Protein AF-A0A947RPA8-F1 (afdb_monomer_lite)

Structure (mmCIF, N/CA/C/O backbone):
data_AF-A0A947RPA8-F1
#
_entry.id   AF-A0A947RPA8-F1
#
loop_
_atom_site.group_PDB
_atom_site.id
_atom_site.type_symbol
_atom_site.label_atom_id
_atom_site.label_alt_id
_atom_site.label_comp_id
_atom_site.label_asym_id
_atom_site.label_entity_id
_atom_site.label_seq_id
_atom_site.pdbx_PDB_ins_code
_atom_site.Cartn_x
_atom_site.Cartn_y
_atom_site.Cartn_z
_atom_site.occupancy
_atom_site.B_iso_or_equiv
_atom_site.auth_seq_id
_atom_site.auth_comp_id
_atom_site.auth_asym_id
_atom_site.auth_atom_id
_atom_site.pdbx_PDB_model_num
ATOM 1 N N . ASP A 1 1 ? 10.797 -27.373 -23.914 1.00 79.81 1 ASP A N 1
ATOM 2 C CA . ASP A 1 1 ? 10.285 -26.509 -22.830 1.00 79.81 1 ASP A CA 1
ATOM 3 C C . ASP A 1 1 ? 11.408 -25.709 -22.176 1.00 79.81 1 ASP A C 1
ATOM 5 O O . ASP A 1 1 ? 12.577 -25.960 -22.460 1.00 79.81 1 ASP A O 1
ATOM 9 N N . VAL A 1 2 ? 11.075 -24.688 -21.376 1.00 89.38 2 VAL A N 1
ATOM 10 C CA . VAL A 1 2 ? 12.056 -23.853 -20.655 1.00 89.38 2 VAL A CA 1
ATOM 11 C C . VAL A 1 2 ? 11.809 -23.977 -19.156 1.00 89.38 2 VAL A C 1
ATOM 13 O O . VAL A 1 2 ? 10.713 -23.693 -18.676 1.00 89.38 2 VAL A O 1
ATOM 16 N N . LEU A 1 3 ? 12.827 -24.407 -18.414 1.00 90.19 3 LEU A N 1
ATOM 17 C CA . LEU A 1 3 ? 12.772 -24.556 -16.961 1.00 90.19 3 LEU A CA 1
ATOM 18 C C . LEU A 1 3 ? 12.714 -23.184 -16.260 1.00 90.19 3 LEU A C 1
ATOM 20 O O . LEU A 1 3 ? 13.135 -22.180 -16.836 1.00 90.19 3 LEU A O 1
ATOM 24 N N . PRO A 1 4 ? 12.290 -23.107 -14.981 1.00 89.50 4 PRO A N 1
ATOM 25 C CA . PRO A 1 4 ? 12.318 -21.856 -14.208 1.00 89.50 4 PRO A CA 1
ATOM 26 C C . PRO A 1 4 ? 13.701 -21.179 -14.133 1.00 89.50 4 PRO A C 1
ATOM 28 O O . PRO A 1 4 ? 13.792 -19.955 -13.989 1.00 89.50 4 PRO A O 1
ATOM 31 N N . THR A 1 5 ? 14.767 -21.974 -14.275 1.00 90.88 5 THR A N 1
ATOM 32 C CA . THR A 1 5 ? 16.174 -21.549 -14.374 1.00 90.88 5 THR A CA 1
ATOM 33 C C . THR A 1 5 ? 16.523 -20.873 -15.707 1.00 90.88 5 THR A C 1
ATOM 35 O O . THR A 1 5 ? 17.626 -20.368 -15.880 1.00 90.88 5 THR A O 1
ATOM 38 N N . GLY A 1 6 ? 15.604 -20.868 -16.676 1.00 93.06 6 GLY A N 1
ATOM 39 C CA . GLY A 1 6 ? 15.832 -20.412 -18.047 1.00 93.06 6 GLY A CA 1
ATOM 40 C C . GLY A 1 6 ? 16.487 -21.462 -18.945 1.00 93.06 6 GLY A C 1
ATOM 41 O O . GLY A 1 6 ? 16.657 -21.211 -20.134 1.00 93.06 6 GLY A O 1
ATOM 42 N N . GLN A 1 7 ? 16.861 -22.630 -18.416 1.00 94.94 7 GLN A N 1
ATOM 43 C CA . GLN A 1 7 ? 17.488 -23.693 -19.200 1.00 94.94 7 GLN A CA 1
ATOM 44 C C . GLN A 1 7 ? 16.470 -24.368 -20.130 1.00 94.94 7 GLN A C 1
ATOM 46 O O . GLN A 1 7 ? 15.350 -24.673 -19.722 1.00 94.94 7 GLN A O 1
ATOM 51 N N . THR A 1 8 ? 16.878 -24.612 -21.373 1.00 94.56 8 THR A N 1
ATOM 52 C CA . THR A 1 8 ? 16.093 -25.363 -22.365 1.00 94.56 8 THR A CA 1
ATOM 53 C C . THR A 1 8 ? 16.445 -26.854 -22.348 1.00 94.56 8 THR A C 1
ATOM 55 O O . THR A 1 8 ? 17.396 -27.273 -21.686 1.00 94.56 8 THR A O 1
ATOM 58 N N . ASP A 1 9 ? 15.741 -27.653 -23.148 1.00 93.69 9 ASP A N 1
ATOM 59 C CA . ASP A 1 9 ? 16.055 -29.077 -23.347 1.00 93.69 9 ASP A CA 1
ATOM 60 C C . ASP A 1 9 ? 17.423 -29.306 -24.028 1.00 93.69 9 ASP A C 1
ATOM 62 O O . ASP A 1 9 ? 17.958 -30.416 -24.017 1.00 93.69 9 ASP A O 1
ATOM 66 N N . LEU A 1 10 ? 18.016 -28.259 -24.614 1.00 93.56 10 LEU A N 1
ATOM 67 C CA . LEU A 1 10 ? 19.359 -28.293 -25.181 1.00 93.56 10 LEU A CA 1
ATOM 68 C C . LEU A 1 10 ? 20.399 -27.907 -24.123 1.00 93.56 10 LEU A C 1
ATOM 70 O O . LEU A 1 10 ? 20.321 -26.862 -23.471 1.00 93.56 10 LEU A O 1
ATOM 74 N N . ALA A 1 11 ? 21.424 -28.748 -23.981 1.00 91.19 11 ALA A N 1
ATOM 75 C CA . ALA A 1 11 ? 22.503 -28.526 -23.028 1.00 91.19 11 ALA A CA 1
ATOM 76 C C . ALA A 1 11 ? 23.198 -27.176 -23.270 1.00 91.19 11 ALA A C 1
ATOM 78 O O . ALA A 1 11 ? 23.600 -26.868 -24.391 1.00 91.19 11 ALA A O 1
ATOM 79 N N . ARG A 1 12 ? 23.386 -26.400 -22.191 1.00 90.56 12 ARG A N 1
ATOM 80 C CA . ARG A 1 12 ? 24.026 -25.068 -22.198 1.00 90.56 12 ARG A CA 1
ATOM 81 C C . ARG A 1 12 ? 23.299 -24.013 -23.045 1.00 90.56 12 ARG A C 1
ATOM 83 O O . ARG A 1 12 ? 23.887 -22.981 -23.357 1.00 90.56 12 ARG A O 1
ATOM 90 N N . VAL A 1 13 ? 22.031 -24.243 -23.382 1.00 94.56 13 VAL A N 1
ATOM 91 C CA . VAL A 1 13 ? 21.180 -23.273 -24.077 1.00 94.56 13 VAL A CA 1
ATOM 92 C C . VAL A 1 13 ? 20.104 -22.775 -23.122 1.00 94.56 13 VAL A C 1
ATOM 94 O O . VAL A 1 13 ? 19.414 -23.566 -22.471 1.00 94.56 13 VAL A O 1
ATOM 97 N N . TYR A 1 14 ? 19.962 -21.453 -23.065 1.00 95.56 14 TYR A N 1
ATOM 98 C CA . TYR A 1 14 ? 19.063 -20.746 -22.162 1.00 95.56 14 TYR A CA 1
ATOM 99 C C . TYR A 1 14 ? 18.163 -19.793 -22.940 1.00 95.56 14 TYR A C 1
ATOM 101 O O . TYR A 1 14 ? 18.582 -19.225 -23.948 1.00 95.56 14 TYR A O 1
ATOM 109 N N . ALA A 1 15 ? 16.941 -19.599 -22.456 1.00 94.56 15 ALA A N 1
ATOM 110 C CA . ALA A 1 15 ? 15.961 -18.706 -23.052 1.00 94.56 15 ALA A CA 1
ATOM 111 C C . ALA A 1 15 ? 15.215 -17.907 -21.973 1.00 94.56 15 ALA A C 1
ATOM 113 O O . ALA A 1 15 ? 15.006 -18.372 -20.852 1.00 94.56 15 ALA A O 1
ATOM 114 N N . GLY A 1 16 ? 14.789 -16.698 -22.328 1.00 93.69 16 GLY A N 1
ATOM 115 C CA . GLY A 1 16 ? 14.020 -15.795 -21.475 1.00 93.69 16 GLY A CA 1
ATOM 116 C C . GLY A 1 16 ? 13.271 -14.759 -22.310 1.00 93.69 16 GLY A C 1
ATOM 117 O O . GLY A 1 16 ? 13.523 -14.628 -23.508 1.00 93.69 16 GLY A O 1
ATOM 118 N N . GLY A 1 17 ? 12.355 -14.023 -21.685 1.00 91.94 17 GLY A N 1
ATOM 119 C CA . GLY A 1 17 ? 11.515 -13.041 -22.366 1.00 91.94 17 GLY A CA 1
ATOM 120 C C . GLY A 1 17 ? 10.355 -13.673 -23.133 1.00 91.94 17 GLY A C 1
ATOM 121 O O . GLY A 1 17 ? 9.916 -14.783 -22.835 1.00 91.94 17 GLY A O 1
ATOM 122 N N . ASP A 1 18 ? 9.847 -12.951 -24.127 1.00 93.00 18 ASP A N 1
ATOM 123 C CA . ASP A 1 18 ? 8.573 -13.277 -24.777 1.00 93.00 18 ASP A CA 1
ATOM 124 C C . ASP A 1 18 ? 8.556 -14.649 -25.464 1.00 93.00 18 ASP A C 1
ATOM 126 O O . ASP A 1 18 ? 7.508 -15.282 -25.575 1.00 93.00 18 ASP A O 1
ATOM 130 N N . ILE A 1 19 ? 9.722 -15.153 -25.876 1.00 89.62 19 ILE A N 1
ATOM 131 C CA . ILE A 1 19 ? 9.851 -16.460 -26.529 1.00 89.62 19 ILE A CA 1
ATOM 132 C C . ILE A 1 19 ? 9.530 -17.640 -25.599 1.00 89.62 19 ILE A C 1
ATOM 134 O O . ILE A 1 19 ? 9.246 -18.731 -26.084 1.00 89.62 19 ILE A O 1
ATOM 138 N N . THR A 1 20 ? 9.575 -17.452 -24.274 1.00 90.25 20 THR A N 1
ATOM 139 C CA . THR A 1 20 ? 9.378 -18.547 -23.307 1.00 90.25 20 THR A CA 1
ATOM 140 C C . THR A 1 20 ? 7.964 -18.612 -22.746 1.00 90.25 20 THR A C 1
ATOM 142 O O . THR A 1 20 ? 7.471 -19.700 -22.465 1.00 90.25 20 THR A O 1
ATOM 145 N N . ARG A 1 21 ? 7.305 -17.463 -22.573 1.00 85.94 21 ARG A N 1
ATOM 146 C CA . ARG A 1 21 ? 6.000 -17.357 -21.896 1.00 85.94 21 ARG A CA 1
ATOM 147 C C . ARG A 1 21 ? 5.009 -16.414 -22.582 1.00 85.94 21 ARG A C 1
ATOM 149 O O . ARG A 1 21 ? 3.960 -16.122 -22.016 1.00 85.94 21 ARG A O 1
ATOM 156 N N . GLY A 1 22 ? 5.335 -15.953 -23.788 1.00 88.88 22 GLY A N 1
ATOM 157 C CA . GLY A 1 22 ? 4.569 -14.946 -24.515 1.00 88.88 22 GLY A CA 1
ATOM 158 C C . GLY A 1 22 ? 4.862 -13.510 -24.058 1.00 88.88 22 GLY A C 1
ATOM 159 O O . GLY A 1 22 ? 5.647 -13.307 -23.128 1.00 88.88 22 GLY A O 1
ATOM 160 N N . PRO A 1 23 ? 4.234 -12.516 -24.714 1.00 88.69 23 PRO A N 1
ATOM 161 C CA . PRO A 1 23 ? 4.478 -11.095 -24.474 1.00 88.69 23 PRO A CA 1
ATOM 162 C C . PRO A 1 23 ? 4.343 -10.690 -23.003 1.00 88.69 23 PRO A C 1
ATOM 164 O O . PRO A 1 23 ? 3.309 -10.939 -22.377 1.00 88.69 23 PRO A O 1
ATOM 167 N N . ALA A 1 24 ? 5.365 -10.026 -22.461 1.00 86.31 24 ALA A N 1
ATOM 168 C CA . ALA A 1 24 ? 5.376 -9.529 -21.086 1.00 86.31 24 ALA A CA 1
ATOM 169 C C . ALA A 1 24 ? 6.023 -8.136 -20.965 1.00 86.31 24 ALA A C 1
ATOM 171 O O . ALA A 1 24 ? 6.499 -7.544 -21.931 1.00 86.31 24 ALA A O 1
ATOM 172 N N . ILE A 1 25 ? 6.044 -7.580 -19.747 1.00 82.00 25 ILE A N 1
ATOM 173 C CA . ILE A 1 25 ? 6.744 -6.315 -19.480 1.00 82.00 25 ILE A CA 1
ATOM 174 C C . ILE A 1 25 ? 8.266 -6.509 -19.519 1.00 82.00 25 ILE A C 1
ATOM 176 O O . ILE A 1 25 ? 8.782 -7.543 -19.089 1.00 82.00 25 ILE A O 1
ATOM 180 N N . ILE A 1 26 ? 9.003 -5.471 -19.927 1.00 85.00 26 ILE A N 1
ATOM 181 C CA . ILE A 1 26 ? 10.476 -5.492 -20.018 1.00 85.00 26 ILE A CA 1
ATOM 182 C C . ILE A 1 26 ? 11.158 -5.943 -18.715 1.00 85.00 26 ILE A C 1
ATOM 184 O O . ILE A 1 26 ? 12.142 -6.676 -18.739 1.00 85.00 26 ILE A O 1
ATOM 188 N N . ILE A 1 27 ? 10.588 -5.582 -17.560 1.00 84.00 27 ILE A N 1
ATOM 189 C CA . ILE A 1 27 ? 11.094 -5.962 -16.232 1.00 84.00 27 ILE A CA 1
ATOM 190 C C . ILE A 1 27 ? 11.090 -7.486 -16.058 1.00 84.00 27 ILE A C 1
ATOM 192 O O . ILE A 1 27 ? 12.017 -8.053 -15.475 1.00 84.00 27 ILE A O 1
ATOM 196 N N . ALA A 1 28 ? 10.069 -8.154 -16.592 1.00 87.31 28 ALA A N 1
ATOM 197 C CA . ALA A 1 28 ? 9.928 -9.595 -16.524 1.00 87.31 28 ALA A CA 1
ATOM 198 C C . ALA A 1 28 ? 10.996 -10.274 -17.401 1.00 87.31 28 ALA A C 1
ATOM 200 O O . ALA A 1 28 ? 11.666 -11.195 -16.934 1.00 87.31 28 ALA A O 1
ATOM 201 N N . ALA A 1 29 ? 11.238 -9.769 -18.615 1.00 90.44 29 ALA A N 1
ATOM 202 C CA . ALA A 1 29 ? 12.322 -10.247 -19.477 1.00 90.44 29 ALA A CA 1
ATOM 203 C C . ALA A 1 29 ? 13.710 -10.051 -18.828 1.00 90.44 29 ALA A C 1
ATOM 205 O O . ALA A 1 29 ? 14.518 -10.980 -18.796 1.00 90.44 29 ALA A O 1
ATOM 206 N N . CYS A 1 30 ? 13.964 -8.892 -18.205 1.00 89.69 30 CYS A N 1
ATOM 207 C CA . CYS A 1 30 ? 15.187 -8.646 -17.431 1.00 89.69 30 CYS A CA 1
ATOM 208 C C . CYS A 1 30 ? 15.341 -9.616 -16.246 1.00 89.69 30 CYS A C 1
ATOM 210 O O . CYS A 1 30 ? 16.454 -10.025 -15.906 1.00 89.69 30 CYS A O 1
ATOM 212 N N . ALA A 1 31 ? 14.240 -9.991 -15.587 1.00 89.69 31 ALA A N 1
ATOM 213 C CA . ALA A 1 31 ? 14.264 -10.998 -14.531 1.00 89.69 31 ALA A CA 1
ATOM 214 C C . ALA A 1 31 ? 14.650 -12.384 -15.073 1.00 89.69 31 ALA A C 1
ATOM 216 O O . ALA A 1 31 ? 15.407 -13.093 -14.413 1.00 89.69 31 ALA A O 1
ATOM 217 N N . ASP A 1 32 ? 14.178 -12.758 -16.264 1.00 93.31 32 ASP A N 1
ATOM 218 C CA . ASP A 1 32 ? 14.533 -14.029 -16.905 1.00 93.31 32 ASP A CA 1
ATOM 219 C C . ASP A 1 32 ? 16.025 -14.078 -17.249 1.00 93.31 32 ASP A C 1
ATOM 221 O O . ASP A 1 32 ? 16.699 -15.048 -16.908 1.00 93.31 32 ASP A O 1
ATOM 225 N N . GLY A 1 33 ? 16.562 -12.998 -17.830 1.00 91.69 33 GLY A N 1
ATOM 226 C CA . GLY A 1 33 ? 17.991 -12.881 -18.132 1.00 91.69 33 GLY A CA 1
ATOM 227 C C . GLY A 1 33 ? 18.872 -13.008 -16.886 1.00 91.69 33 GLY A C 1
ATOM 228 O O . GLY A 1 33 ? 19.874 -13.720 -16.909 1.00 91.69 33 GLY A O 1
ATOM 229 N N . ARG A 1 34 ? 18.467 -12.393 -15.764 1.00 91.62 34 ARG A N 1
ATOM 230 C CA . ARG A 1 34 ? 19.178 -12.530 -14.479 1.00 91.62 34 ARG A CA 1
ATOM 231 C C . ARG A 1 34 ? 19.165 -13.961 -13.945 1.00 91.62 34 ARG A C 1
ATOM 233 O O . ARG A 1 34 ? 20.198 -14.419 -13.469 1.00 91.62 34 ARG A O 1
ATOM 240 N N . ARG A 1 35 ? 18.032 -14.668 -14.034 1.00 92.31 35 ARG A N 1
ATOM 241 C CA . ARG A 1 35 ? 17.949 -16.077 -13.608 1.00 92.31 35 ARG A CA 1
ATOM 242 C C . ARG A 1 35 ? 18.825 -16.977 -14.474 1.00 92.31 35 ARG A C 1
ATOM 244 O O . ARG A 1 35 ? 19.611 -17.739 -13.925 1.00 92.31 35 ARG A O 1
ATOM 251 N N . ALA A 1 36 ? 18.759 -16.820 -15.797 1.00 93.62 36 ALA A N 1
ATOM 252 C CA . ALA A 1 36 ? 19.605 -17.572 -16.719 1.00 93.62 36 ALA A CA 1
ATOM 253 C C . ALA A 1 36 ? 21.099 -17.322 -16.455 1.00 93.62 36 ALA A C 1
ATOM 255 O O . ALA A 1 36 ? 21.873 -18.272 -16.370 1.00 93.62 36 ALA A O 1
ATOM 256 N N . ALA A 1 37 ? 21.505 -16.063 -16.251 1.00 93.19 37 ALA A N 1
ATOM 257 C CA . ALA A 1 37 ? 22.886 -15.714 -15.915 1.00 93.19 37 ALA A CA 1
ATOM 258 C C . ALA A 1 37 ? 23.346 -16.360 -14.599 1.00 93.19 37 ALA A C 1
ATOM 260 O O . ALA A 1 37 ? 24.428 -16.941 -14.556 1.00 93.19 37 ALA A O 1
ATOM 261 N N . ALA A 1 38 ? 22.513 -16.320 -13.554 1.00 93.12 38 ALA A N 1
ATOM 262 C CA . ALA A 1 3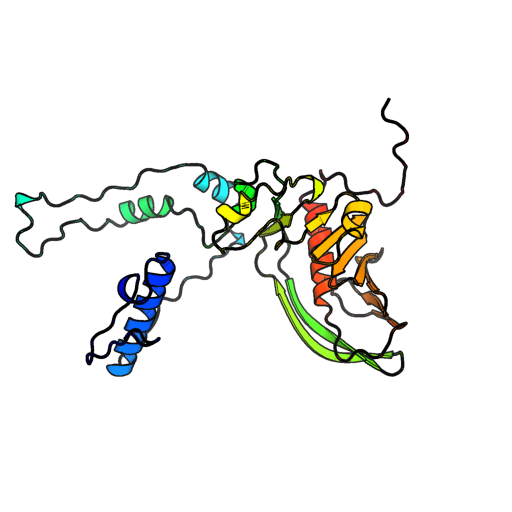8 ? 22.813 -16.961 -12.276 1.00 93.12 38 ALA A CA 1
ATOM 263 C C . ALA A 1 38 ? 23.019 -18.479 -12.432 1.00 93.12 38 ALA A C 1
ATOM 265 O O . ALA A 1 38 ? 24.006 -19.012 -11.930 1.00 93.12 38 ALA A O 1
ATOM 266 N N . THR A 1 39 ? 22.150 -19.161 -13.186 1.00 94.06 39 THR A N 1
ATOM 267 C CA . THR A 1 39 ? 22.281 -20.603 -13.455 1.00 94.06 39 THR A CA 1
ATOM 268 C C . THR A 1 39 ? 23.515 -20.933 -14.298 1.00 94.06 39 THR A C 1
ATOM 270 O O . THR A 1 39 ? 24.209 -21.905 -14.010 1.00 94.06 39 THR A O 1
ATOM 273 N N . ILE A 1 40 ? 23.838 -20.126 -15.314 1.00 94.81 40 ILE A N 1
ATOM 274 C CA . ILE A 1 40 ? 25.067 -20.298 -16.106 1.00 94.81 40 ILE A CA 1
ATOM 275 C C . ILE A 1 40 ? 26.295 -20.201 -15.198 1.00 94.81 40 ILE A C 1
ATOM 277 O O . ILE A 1 40 ? 27.180 -21.053 -15.262 1.00 94.81 40 ILE A O 1
ATOM 281 N N . CYS A 1 41 ? 26.344 -19.176 -14.348 1.00 94.88 41 CYS A N 1
ATOM 282 C CA . CYS A 1 41 ? 27.428 -18.973 -13.398 1.00 94.88 41 CYS A CA 1
ATOM 283 C C . CYS A 1 41 ? 27.576 -20.161 -12.439 1.00 94.88 41 CYS A C 1
ATOM 285 O O . CYS A 1 41 ? 28.682 -20.677 -12.295 1.00 94.88 41 CYS A O 1
ATOM 287 N N . GLU A 1 42 ? 26.475 -20.653 -11.868 1.00 93.62 42 GLU A N 1
ATOM 288 C CA . GLU A 1 42 ? 26.463 -21.846 -11.016 1.00 93.62 42 GLU A CA 1
ATOM 289 C C . GLU A 1 42 ? 27.039 -23.074 -11.741 1.00 93.62 42 GLU A C 1
ATOM 291 O O . GLU A 1 42 ? 27.966 -23.713 -11.245 1.00 93.62 42 GLU A O 1
ATOM 296 N N . GLN A 1 43 ? 26.570 -23.366 -12.959 1.00 93.19 43 GLN A N 1
ATOM 297 C CA . GLN A 1 43 ? 27.042 -24.516 -13.745 1.00 93.19 43 GLN A CA 1
ATOM 298 C C . GLN A 1 43 ? 28.511 -24.417 -14.165 1.00 93.19 43 GLN A C 1
ATOM 300 O O . GLN A 1 43 ? 29.166 -25.436 -14.390 1.00 93.19 43 GLN A O 1
ATOM 305 N N . LEU A 1 44 ? 29.022 -23.197 -14.324 1.00 95.00 44 LEU A N 1
ATOM 306 C CA . LEU A 1 44 ? 30.416 -22.933 -14.670 1.00 95.00 44 LEU A CA 1
ATOM 307 C C . LEU A 1 44 ? 31.307 -22.742 -13.439 1.00 95.00 44 LEU A C 1
ATOM 309 O O . LEU A 1 44 ? 32.503 -22.506 -13.603 1.00 95.00 44 LEU A O 1
ATOM 313 N N . ASN A 1 45 ? 30.750 -22.857 -12.230 1.00 95.12 45 ASN A N 1
ATOM 314 C CA . ASN A 1 45 ? 31.446 -22.591 -10.976 1.00 95.12 45 ASN A CA 1
ATOM 315 C C . ASN A 1 45 ? 32.086 -21.185 -10.944 1.00 95.12 45 ASN A C 1
ATOM 317 O O . ASN A 1 45 ? 33.220 -20.999 -10.499 1.00 95.12 45 ASN A O 1
ATOM 321 N N . VAL A 1 46 ? 31.355 -20.195 -11.463 1.00 96.25 46 VAL A N 1
ATOM 322 C CA . VAL A 1 46 ? 31.702 -18.771 -11.471 1.00 96.25 46 VAL A CA 1
ATOM 323 C C . VAL A 1 46 ? 30.813 -18.055 -10.460 1.00 96.25 46 VAL A C 1
ATOM 325 O O . VAL A 1 46 ? 29.597 -18.228 -10.464 1.00 96.25 46 VAL A O 1
ATOM 328 N N . THR A 1 47 ? 31.395 -17.211 -9.612 1.00 93.69 47 THR A N 1
ATOM 329 C CA . THR A 1 47 ? 30.619 -16.395 -8.671 1.00 93.69 47 THR A CA 1
ATOM 330 C C . THR A 1 47 ? 29.734 -15.405 -9.427 1.00 93.69 47 THR A C 1
ATOM 332 O O . THR A 1 47 ? 30.236 -14.520 -10.119 1.00 93.69 47 THR A O 1
ATOM 335 N N . PHE A 1 48 ? 28.415 -15.525 -9.268 1.00 90.06 48 PHE A N 1
ATOM 336 C CA . PHE A 1 48 ? 27.467 -14.523 -9.742 1.00 90.06 48 PHE A CA 1
ATOM 337 C C . PHE A 1 48 ? 27.239 -13.469 -8.659 1.00 90.06 48 PHE A C 1
ATOM 339 O O . PHE A 1 48 ? 26.618 -13.748 -7.634 1.00 90.06 48 PHE A O 1
ATOM 346 N N . SER A 1 49 ? 27.713 -12.252 -8.905 1.00 87.00 49 SER A N 1
ATOM 347 C CA . SER A 1 49 ? 27.473 -11.103 -8.030 1.00 87.00 49 SER A CA 1
ATOM 348 C C . SER A 1 49 ? 26.510 -10.145 -8.727 1.00 87.00 49 SER A C 1
ATOM 350 O O . SER A 1 49 ? 26.957 -9.345 -9.553 1.00 87.00 49 SER A O 1
ATOM 352 N N . PRO A 1 50 ? 25.193 -10.217 -8.457 1.00 78.12 50 PRO A N 1
ATOM 353 C CA . PRO A 1 50 ? 24.274 -9.231 -8.999 1.00 78.12 50 PRO A CA 1
ATOM 354 C C . PRO A 1 50 ? 24.663 -7.839 -8.478 1.00 78.12 50 PRO A C 1
ATOM 356 O O . PRO A 1 50 ? 25.097 -7.719 -7.328 1.00 78.12 50 PRO A O 1
ATOM 359 N N . PRO A 1 51 ? 24.519 -6.782 -9.296 1.00 73.06 51 PRO A N 1
ATOM 360 C CA . PRO A 1 51 ? 24.800 -5.432 -8.839 1.00 73.06 51 PRO A CA 1
ATOM 361 C C . PRO A 1 51 ? 23.921 -5.124 -7.626 1.00 73.06 51 PRO A C 1
ATOM 363 O O . PRO A 1 51 ? 22.698 -5.279 -7.682 1.00 73.06 51 PRO A O 1
ATOM 366 N N . GLN A 1 52 ? 24.546 -4.691 -6.531 1.00 74.38 52 GLN A N 1
ATOM 367 C CA . GLN A 1 52 ? 23.812 -4.096 -5.424 1.00 74.38 52 GLN A CA 1
ATOM 368 C C . GLN A 1 52 ? 23.245 -2.773 -5.925 1.00 74.38 52 GLN A C 1
ATOM 370 O O . GLN A 1 52 ? 23.986 -1.837 -6.224 1.00 74.38 52 GLN A O 1
ATOM 375 N N . LEU A 1 53 ? 21.925 -2.722 -6.076 1.00 67.44 53 LEU A N 1
ATOM 376 C CA . LEU A 1 53 ? 21.252 -1.462 -6.336 1.00 67.44 53 LEU A CA 1
ATOM 377 C C . LEU A 1 53 ? 21.350 -0.623 -5.058 1.00 67.44 53 LEU A C 1
ATOM 379 O O . LEU A 1 53 ? 21.081 -1.161 -3.981 1.00 67.44 53 LEU A O 1
ATOM 383 N N . PRO A 1 54 ? 21.749 0.657 -5.149 1.00 64.06 54 PRO A N 1
ATOM 384 C CA . PRO A 1 54 ? 21.730 1.527 -3.987 1.00 64.06 54 PRO A CA 1
ATOM 385 C C . PRO A 1 54 ? 20.303 1.592 -3.444 1.00 64.06 54 PRO A C 1
ATOM 387 O O . PRO A 1 54 ? 19.337 1.660 -4.211 1.00 64.06 54 PRO A O 1
ATOM 390 N N . GLU A 1 55 ? 20.174 1.562 -2.122 1.00 63.97 55 GLU A N 1
ATOM 391 C CA . GLU A 1 55 ? 18.893 1.814 -1.482 1.00 63.97 55 GLU A CA 1
ATOM 392 C C . GLU A 1 55 ? 18.494 3.259 -1.796 1.00 63.97 55 GLU A C 1
ATOM 394 O O . GLU A 1 55 ? 19.210 4.212 -1.479 1.00 63.97 55 GLU A O 1
ATOM 399 N N . LEU A 1 56 ? 17.397 3.418 -2.533 1.00 61.00 56 LEU A N 1
ATOM 400 C CA . LEU A 1 56 ? 16.940 4.727 -2.974 1.00 61.00 56 LEU A CA 1
ATOM 401 C C . LEU A 1 56 ? 16.367 5.465 -1.763 1.00 61.00 56 LEU A C 1
ATOM 403 O O . LEU A 1 56 ? 15.301 5.118 -1.258 1.00 61.00 56 LEU A O 1
ATOM 407 N N . GLN A 1 57 ? 17.086 6.485 -1.300 1.00 60.28 57 GLN A N 1
ATOM 408 C CA . GLN A 1 57 ? 16.669 7.322 -0.178 1.00 60.28 57 GLN A CA 1
ATOM 409 C C . GLN A 1 57 ? 15.532 8.254 -0.615 1.00 60.28 57 GLN A C 1
ATOM 411 O O . GLN A 1 57 ? 15.751 9.369 -1.085 1.00 60.28 57 GLN A O 1
ATOM 416 N N . LEU A 1 58 ? 14.295 7.779 -0.464 1.00 58.69 58 LEU A N 1
ATOM 417 C CA . LEU A 1 58 ? 13.071 8.522 -0.788 1.00 58.69 58 LEU A CA 1
ATOM 418 C C . LEU A 1 58 ? 12.899 9.807 0.037 1.00 58.69 58 LEU A C 1
ATOM 420 O O . LEU A 1 58 ? 12.174 10.705 -0.377 1.00 58.69 58 LEU A O 1
ATOM 424 N N . GLU A 1 59 ? 13.573 9.910 1.184 1.00 57.84 59 GLU 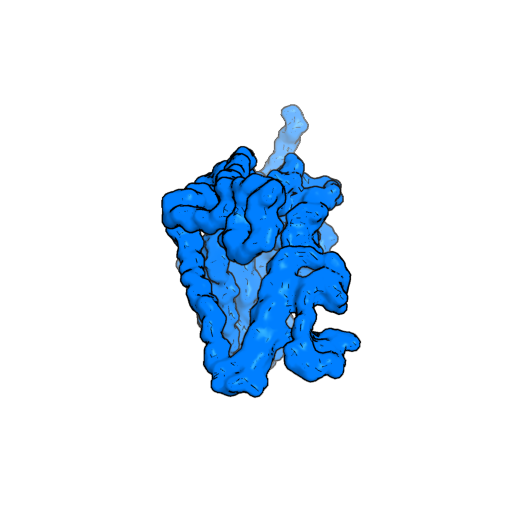A N 1
ATOM 425 C CA . GLU A 1 59 ? 13.546 11.089 2.059 1.00 57.84 59 GLU A CA 1
ATOM 426 C C . GLU A 1 59 ? 14.147 12.344 1.405 1.00 57.84 59 GLU A C 1
ATOM 428 O O . GLU A 1 59 ? 13.809 13.456 1.804 1.00 57.84 59 GLU A O 1
ATOM 433 N N . VAL A 1 60 ? 14.994 12.172 0.383 1.00 55.91 60 VAL A N 1
ATOM 434 C CA . VAL A 1 60 ? 15.730 13.258 -0.289 1.00 55.91 60 VAL A CA 1
ATOM 435 C C . VAL A 1 60 ? 14.948 13.863 -1.464 1.00 55.91 60 VAL A C 1
ATOM 437 O O . VAL A 1 60 ? 15.325 14.910 -1.982 1.00 55.91 60 VAL A O 1
ATOM 440 N N . LEU A 1 61 ? 13.853 13.235 -1.902 1.00 64.25 61 LEU A N 1
ATOM 441 C CA . LEU A 1 61 ? 13.142 13.643 -3.115 1.00 64.25 61 LEU A CA 1
ATOM 442 C C . LEU A 1 61 ? 11.855 14.403 -2.791 1.00 64.25 61 LEU A C 1
ATOM 444 O O . LEU A 1 61 ? 10.987 13.909 -2.067 1.00 64.25 61 LEU A O 1
ATOM 448 N N . ASP A 1 62 ? 11.704 15.590 -3.380 1.00 76.06 62 ASP A N 1
ATOM 449 C CA . ASP A 1 62 ? 10.424 16.292 -3.384 1.00 76.06 62 ASP A CA 1
ATOM 450 C C . ASP A 1 62 ? 9.456 15.583 -4.343 1.00 76.06 62 ASP A C 1
ATOM 452 O O . ASP A 1 62 ? 9.699 15.433 -5.543 1.00 76.06 62 ASP A O 1
ATOM 456 N N . TRP A 1 63 ? 8.318 15.138 -3.811 1.00 78.50 63 TRP A N 1
ATOM 457 C CA . TRP A 1 63 ? 7.246 14.532 -4.596 1.00 78.50 63 TRP A CA 1
ATOM 458 C C . TRP A 1 63 ? 6.710 15.477 -5.678 1.00 78.50 63 TRP A C 1
ATOM 460 O O . TRP A 1 63 ? 6.234 15.002 -6.709 1.00 78.50 63 TRP A O 1
ATOM 470 N N . GLY A 1 64 ? 6.759 16.790 -5.436 1.00 80.25 64 GLY A N 1
ATOM 471 C CA . GLY A 1 64 ? 6.412 17.817 -6.412 1.00 80.25 64 GLY A CA 1
ATOM 472 C C . GLY A 1 64 ? 7.306 17.741 -7.645 1.00 80.25 64 GLY A C 1
ATOM 473 O O . GLY A 1 64 ? 6.788 17.625 -8.756 1.00 80.25 64 GLY A O 1
ATOM 474 N N . ASP A 1 65 ? 8.623 17.690 -7.447 1.00 80.88 65 ASP A N 1
ATOM 475 C CA . ASP A 1 65 ? 9.610 17.580 -8.527 1.00 80.88 65 ASP A CA 1
ATOM 476 C C . ASP A 1 65 ? 9.460 16.264 -9.298 1.00 80.88 65 ASP A C 1
ATOM 478 O O . ASP A 1 65 ? 9.444 16.252 -10.530 1.00 80.88 65 ASP A O 1
ATOM 482 N N . LEU A 1 66 ? 9.240 15.155 -8.582 1.00 81.00 66 LEU A N 1
ATOM 483 C CA . LEU A 1 66 ? 8.970 13.846 -9.187 1.00 81.00 66 LEU A CA 1
ATOM 484 C C . LEU A 1 66 ? 7.707 13.851 -10.059 1.00 81.00 66 LEU A C 1
ATOM 486 O O . LEU A 1 66 ? 7.648 13.190 -11.096 1.00 81.00 66 LEU A O 1
ATOM 490 N N . LYS A 1 67 ? 6.660 14.567 -9.643 1.00 81.75 67 LYS A N 1
ATOM 491 C CA . LYS A 1 67 ? 5.443 14.712 -10.452 1.00 81.75 67 LYS A CA 1
ATOM 492 C C . LYS A 1 67 ? 5.652 15.663 -11.622 1.00 81.75 67 LYS A C 1
ATOM 494 O O . LYS A 1 67 ? 5.125 15.403 -12.702 1.00 81.75 67 LYS A O 1
ATOM 499 N N . ALA A 1 68 ? 6.419 16.731 -11.428 1.00 83.00 68 ALA A N 1
ATOM 500 C CA . ALA A 1 68 ? 6.746 17.680 -12.481 1.00 83.00 68 ALA A CA 1
ATOM 501 C C . ALA A 1 68 ? 7.550 17.012 -13.607 1.00 83.00 68 ALA A C 1
ATOM 503 O O . ALA A 1 68 ? 7.211 17.201 -14.776 1.00 83.00 68 ALA A O 1
ATOM 504 N N . SER A 1 69 ? 8.530 16.161 -13.276 1.00 81.12 69 SER A N 1
ATOM 505 C CA . SER A 1 69 ? 9.304 15.412 -14.277 1.00 81.12 69 SER A CA 1
ATOM 506 C C . SER A 1 69 ? 8.420 14.475 -15.107 1.00 81.12 69 SER A C 1
ATOM 508 O O . SER A 1 69 ? 8.586 14.371 -16.319 1.00 81.12 69 SER A O 1
ATOM 510 N N . ARG A 1 70 ? 7.399 13.863 -14.493 1.00 82.94 70 ARG A N 1
ATOM 511 C CA . ARG A 1 70 ? 6.422 12.995 -15.180 1.00 82.94 70 ARG A CA 1
ATOM 512 C C . ARG A 1 70 ? 5.422 13.733 -16.055 1.00 82.94 70 ARG A C 1
ATOM 514 O O . ARG A 1 70 ? 4.819 13.116 -16.932 1.00 82.94 70 ARG A O 1
ATOM 521 N N . ALA A 1 71 ? 5.207 15.018 -15.801 1.00 83.44 71 ALA A N 1
ATOM 522 C CA . ALA A 1 71 ? 4.282 15.833 -16.576 1.00 83.44 71 ALA A CA 1
ATOM 523 C C . ALA A 1 71 ? 4.873 16.272 -17.925 1.00 83.44 71 ALA A C 1
ATOM 525 O O . ALA A 1 71 ? 4.132 16.740 -18.790 1.00 83.44 71 ALA A O 1
ATOM 526 N N . GLN A 1 72 ? 6.187 16.128 -18.115 1.00 82.38 72 GLN A N 1
ATOM 527 C CA . GLN A 1 72 ? 6.885 16.567 -19.316 1.00 82.38 72 GLN A CA 1
ATOM 528 C C . GLN A 1 72 ? 7.365 15.376 -20.141 1.00 82.38 72 GLN A C 1
ATOM 530 O O . GLN A 1 72 ? 8.046 14.477 -19.654 1.00 82.38 72 GLN A O 1
ATOM 535 N N . GLN A 1 73 ? 7.043 15.388 -21.432 1.00 83.25 73 GLN A N 1
ATOM 536 C CA . GLN A 1 73 ? 7.623 14.446 -22.375 1.00 83.25 73 GLN A CA 1
ATOM 537 C C . GLN A 1 73 ? 8.921 15.032 -22.929 1.00 83.25 73 GLN A C 1
ATOM 539 O O . GLN A 1 73 ? 8.901 15.970 -23.723 1.00 83.25 73 GLN A O 1
ATOM 544 N N . VAL A 1 74 ? 10.049 14.448 -22.533 1.00 84.62 74 VAL A N 1
ATOM 545 C CA . VAL A 1 74 ? 11.371 14.822 -23.042 1.00 84.62 74 VAL A CA 1
ATOM 546 C C . VAL A 1 74 ? 11.777 13.848 -24.147 1.00 84.62 74 VAL A C 1
ATOM 548 O O . VAL A 1 74 ? 11.719 12.623 -23.968 1.00 84.62 74 VAL A O 1
ATOM 551 N N . ALA A 1 75 ? 12.172 14.383 -25.304 1.00 86.06 75 ALA A N 1
ATOM 552 C CA . ALA A 1 75 ? 12.658 13.583 -26.423 1.00 86.06 75 ALA A CA 1
ATOM 553 C C . ALA A 1 75 ? 13.932 12.820 -26.035 1.00 86.06 75 ALA A C 1
ATOM 555 O O . ALA A 1 75 ? 14.757 13.322 -25.277 1.00 86.06 75 ALA A O 1
ATOM 556 N N . GLN A 1 76 ? 14.070 11.601 -26.549 1.00 86.75 76 GLN A N 1
ATOM 557 C CA . GLN A 1 76 ? 15.252 10.778 -26.318 1.00 86.75 76 GLN A CA 1
ATOM 558 C C . GLN A 1 76 ? 16.498 11.399 -26.932 1.00 86.75 76 GLN A C 1
ATOM 560 O O . GLN A 1 76 ? 16.441 11.881 -28.067 1.00 86.75 76 GLN A O 1
ATOM 565 N N . TYR A 1 77 ? 17.621 11.314 -26.211 1.00 84.62 77 TYR A N 1
ATOM 566 C CA . TYR A 1 77 ? 18.918 11.584 -26.806 1.00 84.62 77 TYR A CA 1
ATOM 567 C C . TYR A 1 77 ? 19.232 10.511 -27.853 1.00 84.62 77 TYR A C 1
ATOM 569 O O . TYR A 1 77 ? 19.322 9.326 -27.537 1.00 84.62 77 TYR A O 1
ATOM 577 N N . GLN A 1 78 ? 19.360 10.915 -29.115 1.00 85.75 78 GLN A N 1
ATOM 578 C CA . GLN A 1 78 ? 19.639 9.992 -30.213 1.00 85.75 78 GLN A CA 1
ATOM 579 C C . GLN A 1 78 ? 21.157 9.831 -30.364 1.00 85.75 78 GLN A C 1
ATOM 581 O O . GLN A 1 78 ? 21.811 10.791 -30.784 1.00 85.75 78 GLN A O 1
ATOM 586 N N . PRO A 1 79 ? 21.735 8.655 -30.052 1.00 87.31 79 PRO A N 1
ATOM 587 C CA . PRO A 1 79 ? 23.145 8.414 -30.320 1.00 87.31 79 PRO A CA 1
ATOM 588 C C . PRO A 1 79 ? 23.418 8.432 -31.826 1.00 87.31 79 PRO A C 1
ATOM 590 O O . PRO A 1 79 ? 22.532 8.224 -32.659 1.00 87.31 79 PRO A O 1
ATOM 593 N N . ALA A 1 80 ? 24.678 8.656 -32.193 1.00 89.06 80 ALA A N 1
ATOM 594 C CA . ALA A 1 80 ? 25.088 8.546 -33.583 1.00 89.06 80 ALA A CA 1
ATOM 595 C C . ALA A 1 80 ? 24.915 7.101 -34.078 1.00 89.06 80 ALA A C 1
ATOM 597 O O . ALA A 1 80 ? 25.397 6.153 -33.455 1.00 89.06 80 ALA A O 1
ATOM 598 N N . PHE A 1 81 ? 24.270 6.943 -35.234 1.00 93.56 81 PHE A N 1
ATOM 599 C CA . PHE A 1 81 ? 24.152 5.657 -35.912 1.00 93.56 81 PHE A CA 1
ATOM 600 C C . PHE A 1 81 ? 25.150 5.554 -37.059 1.00 93.56 81 PHE A C 1
ATOM 602 O O . PHE A 1 81 ? 25.312 6.480 -37.857 1.00 93.56 81 PHE A O 1
ATOM 609 N N . LEU A 1 82 ? 25.768 4.384 -37.199 1.00 94.62 82 LEU A N 1
ATOM 610 C CA . LEU A 1 82 ? 26.579 4.060 -38.361 1.00 94.62 82 LEU A CA 1
ATOM 611 C C . LEU A 1 82 ? 25.688 4.017 -39.612 1.00 94.62 82 LEU A C 1
ATOM 613 O O . LEU A 1 82 ? 24.628 3.372 -39.624 1.00 94.62 82 LEU A O 1
ATOM 617 N N . ALA A 1 83 ? 26.124 4.698 -40.673 1.00 93.81 83 ALA A N 1
ATOM 618 C CA . ALA A 1 83 ? 25.439 4.708 -41.962 1.00 93.81 83 ALA A CA 1
ATOM 619 C C . ALA A 1 83 ? 25.242 3.276 -42.492 1.00 93.81 83 ALA A C 1
ATOM 621 O O . ALA A 1 83 ? 26.101 2.415 -42.304 1.00 93.81 83 ALA A O 1
ATOM 622 N N . ALA A 1 84 ? 24.086 3.001 -43.104 1.00 94.50 84 ALA A N 1
ATOM 623 C CA . ALA A 1 84 ? 23.661 1.640 -43.447 1.00 94.50 84 ALA A CA 1
ATOM 624 C C . ALA A 1 84 ? 24.629 0.912 -44.395 1.00 94.50 84 ALA A C 1
ATOM 626 O O . ALA A 1 84 ? 24.893 -0.273 -44.214 1.00 94.50 84 ALA A O 1
ATOM 627 N N . ASP A 1 85 ? 25.204 1.637 -45.351 1.00 95.50 85 ASP A N 1
ATOM 628 C CA . ASP A 1 85 ? 26.211 1.168 -46.307 1.00 95.50 85 ASP A CA 1
ATOM 629 C C . ASP A 1 85 ? 27.546 0.771 -45.652 1.00 95.50 85 ASP A C 1
ATOM 631 O O . ASP A 1 85 ? 28.353 0.069 -46.260 1.00 95.50 85 ASP A O 1
ATOM 635 N N . ARG A 1 86 ? 27.766 1.168 -44.394 1.00 92.88 86 ARG A N 1
ATOM 636 C CA . ARG A 1 86 ? 28.965 0.853 -43.609 1.00 92.88 86 ARG A CA 1
ATOM 637 C C . ARG A 1 86 ? 28.765 -0.274 -42.589 1.00 92.88 86 ARG A C 1
ATOM 639 O O . ARG A 1 86 ? 29.710 -0.623 -41.888 1.00 92.88 86 ARG A O 1
ATOM 646 N N . ARG A 1 87 ? 27.572 -0.875 -42.498 1.00 93.38 87 ARG A N 1
ATOM 647 C CA . ARG A 1 87 ? 27.229 -1.927 -41.513 1.00 93.38 87 ARG A CA 1
ATOM 648 C C . ARG A 1 87 ? 27.639 -3.329 -41.974 1.00 93.38 87 ARG A C 1
ATOM 650 O O . ARG A 1 87 ? 26.822 -4.244 -42.006 1.00 93.38 87 ARG A O 1
ATOM 657 N N . THR A 1 88 ? 28.893 -3.490 -42.381 1.00 92.69 88 THR A N 1
ATOM 658 C CA . THR A 1 88 ? 29.419 -4.756 -42.925 1.00 92.69 88 THR A CA 1
ATOM 659 C C . THR A 1 88 ? 30.438 -5.439 -42.010 1.00 92.69 88 THR A C 1
ATOM 661 O O . THR A 1 88 ? 30.890 -6.539 -42.321 1.00 92.69 88 THR A O 1
ATOM 664 N N . GLY A 1 89 ? 30.792 -4.809 -40.885 1.00 90.88 89 GLY A N 1
ATOM 665 C CA . GLY A 1 89 ? 31.784 -5.300 -39.928 1.00 90.88 89 GLY A CA 1
ATOM 666 C C . GLY A 1 89 ? 31.261 -5.391 -38.494 1.00 90.88 89 GLY A C 1
ATOM 667 O O . GLY A 1 89 ? 30.060 -5.475 -38.256 1.00 90.88 89 GLY A O 1
ATOM 668 N N . PHE A 1 90 ? 32.194 -5.366 -37.541 1.00 92.25 90 PHE A N 1
ATOM 669 C CA . PHE A 1 90 ? 31.923 -5.451 -36.099 1.00 92.25 90 PHE A CA 1
ATOM 670 C C . PHE A 1 90 ? 31.878 -4.083 -35.400 1.00 92.25 90 PHE A C 1
ATOM 672 O O . PHE A 1 90 ? 31.803 -4.028 -34.173 1.00 92.25 90 PHE A O 1
ATOM 679 N N . ASP A 1 91 ? 31.943 -2.988 -36.160 1.00 91.31 91 ASP A N 1
ATOM 680 C CA . ASP A 1 91 ? 31.772 -1.645 -35.611 1.00 91.31 91 ASP A CA 1
ATOM 681 C C . ASP A 1 91 ? 30.373 -1.496 -34.999 1.00 91.31 91 ASP A C 1
ATOM 683 O O . ASP A 1 91 ? 29.386 -2.036 -35.510 1.00 91.31 91 ASP A O 1
ATOM 687 N N . LEU A 1 92 ? 30.281 -0.735 -33.907 1.00 91.69 92 LEU A N 1
ATOM 688 C CA . LEU A 1 92 ? 29.004 -0.456 -33.262 1.00 91.69 92 LEU A CA 1
ATOM 689 C C . LEU A 1 92 ? 28.076 0.286 -34.230 1.00 91.69 92 LEU A C 1
ATOM 691 O O . LEU A 1 92 ? 28.401 1.359 -34.738 1.00 91.69 92 LEU A O 1
ATOM 695 N N . VAL A 1 93 ? 26.901 -0.297 -34.473 1.00 93.88 93 VAL A N 1
ATOM 696 C CA . VAL A 1 93 ? 25.866 0.322 -35.311 1.00 93.88 93 VAL A CA 1
ATOM 697 C C . VAL A 1 93 ? 25.244 1.526 -34.610 1.00 93.88 93 VAL A C 1
ATOM 699 O O . VAL A 1 93 ? 24.922 2.513 -35.265 1.00 93.88 93 VAL A O 1
ATOM 702 N N . GLU A 1 94 ? 25.094 1.440 -33.296 1.00 93.44 94 GLU A N 1
ATOM 703 C CA . GLU A 1 94 ? 24.627 2.503 -32.416 1.00 93.44 94 GLU A CA 1
ATOM 704 C C . GLU A 1 94 ? 25.779 2.867 -31.480 1.00 93.44 94 GLU A C 1
ATOM 706 O O . GLU A 1 94 ? 26.309 2.001 -30.778 1.00 93.44 94 GLU A O 1
ATOM 711 N N . ALA A 1 95 ? 26.222 4.123 -31.514 1.00 90.81 95 ALA A N 1
ATOM 712 C CA . ALA A 1 95 ? 27.308 4.578 -30.659 1.00 90.81 95 ALA A CA 1
ATOM 713 C C . ALA A 1 95 ? 26.901 4.530 -29.178 1.00 90.81 95 ALA A C 1
ATOM 715 O O . ALA A 1 95 ? 25.766 4.832 -28.815 1.00 90.81 95 ALA A O 1
ATOM 716 N N . THR A 1 96 ? 27.850 4.193 -28.305 1.00 91.19 96 THR A N 1
ATOM 717 C CA . THR A 1 96 ? 27.647 4.294 -26.856 1.00 91.19 96 THR A CA 1
ATOM 718 C C . THR A 1 96 ? 27.629 5.748 -26.414 1.00 91.19 96 THR A C 1
ATOM 720 O O . THR A 1 96 ? 28.406 6.554 -26.926 1.00 91.19 96 THR A O 1
ATOM 723 N N . PHE A 1 97 ? 26.836 6.054 -25.391 1.00 90.44 97 PHE A N 1
ATOM 724 C CA . PHE A 1 97 ? 26.871 7.365 -24.756 1.00 90.44 97 PHE A CA 1
ATOM 725 C C . PHE A 1 97 ? 28.221 7.646 -24.093 1.00 90.44 97 PHE A C 1
ATOM 727 O O . PHE A 1 97 ? 28.801 6.801 -23.405 1.00 90.44 97 PHE A O 1
ATOM 734 N N . THR A 1 98 ? 28.687 8.877 -24.251 1.00 90.69 98 THR A N 1
ATOM 735 C CA . THR A 1 98 ? 29.629 9.504 -23.328 1.00 90.69 98 THR A CA 1
ATOM 736 C C . THR A 1 98 ? 29.000 9.636 -21.939 1.00 90.69 98 THR A C 1
ATOM 738 O O . THR A 1 98 ? 27.793 9.484 -21.749 1.00 90.69 98 THR A O 1
ATOM 741 N N . ARG A 1 99 ? 29.823 9.951 -20.935 1.00 90.06 99 ARG A N 1
ATOM 742 C CA . ARG A 1 99 ? 29.340 10.152 -19.564 1.00 90.06 99 ARG A CA 1
ATOM 743 C C . ARG A 1 99 ? 28.260 11.235 -19.474 1.00 90.06 99 ARG A C 1
ATOM 745 O O . ARG A 1 99 ? 27.280 11.038 -18.762 1.00 90.06 99 ARG A O 1
ATOM 752 N N . ASP A 1 100 ? 28.442 12.340 -20.187 1.00 89.94 100 ASP A N 1
ATOM 753 C CA . ASP A 1 100 ? 27.536 13.488 -20.126 1.00 89.94 100 ASP A CA 1
ATOM 754 C C . ASP A 1 100 ? 26.228 13.199 -20.876 1.00 89.94 100 ASP A C 1
ATOM 756 O O . ASP A 1 100 ? 25.152 13.498 -20.367 1.00 89.94 100 ASP A O 1
ATOM 760 N N . GLU A 1 101 ? 26.295 12.526 -22.031 1.00 90.06 101 GLU A N 1
ATOM 761 C CA . GLU A 1 101 ? 25.096 12.059 -22.746 1.00 90.06 101 GLU A CA 1
ATOM 762 C C . GLU A 1 101 ? 24.306 11.041 -21.914 1.00 90.06 101 GLU A C 1
ATOM 764 O O . GLU A 1 101 ? 23.082 11.110 -21.853 1.00 90.06 101 GLU A O 1
ATOM 769 N N . ALA A 1 102 ? 24.996 10.122 -21.229 1.00 89.88 102 ALA A N 1
ATOM 770 C CA . ALA A 1 102 ? 24.351 9.148 -20.355 1.00 89.88 102 ALA A CA 1
ATOM 771 C C . ALA A 1 102 ? 23.678 9.816 -19.148 1.00 89.88 102 ALA A C 1
ATOM 773 O O . ALA A 1 102 ? 22.592 9.399 -18.750 1.00 89.88 102 ALA A O 1
ATOM 774 N N . ALA A 1 103 ? 24.305 10.847 -18.570 1.00 87.44 103 ALA A N 1
ATOM 775 C CA . ALA A 1 103 ? 23.713 11.632 -17.493 1.00 87.44 103 ALA A CA 1
ATOM 776 C C . ALA A 1 103 ? 22.455 12.373 -17.973 1.00 87.44 103 ALA A C 1
ATOM 778 O O . ALA A 1 103 ? 21.412 12.258 -17.336 1.00 87.44 103 ALA A O 1
ATOM 779 N N . LEU A 1 104 ? 22.523 13.038 -19.131 1.00 85.50 104 LEU A N 1
ATOM 780 C CA . LEU A 1 104 ? 21.389 13.745 -19.730 1.00 85.50 104 LEU A CA 1
ATOM 781 C C . LEU A 1 104 ? 20.228 12.798 -20.074 1.00 85.50 104 LEU A C 1
ATOM 783 O O . LEU A 1 104 ? 19.067 13.102 -19.817 1.00 85.50 104 LEU A O 1
ATOM 787 N N . GLU A 1 105 ? 20.523 11.622 -20.629 1.00 88.81 105 GLU A N 1
ATOM 788 C CA . GLU A 1 105 ? 19.497 10.616 -20.913 1.00 88.81 105 GLU A CA 1
ATOM 789 C C . GLU A 1 105 ? 18.864 10.075 -19.618 1.00 88.81 105 GLU A C 1
ATOM 791 O O . GLU A 1 105 ? 17.655 9.837 -19.571 1.00 88.81 105 GLU A O 1
ATOM 796 N N . ALA A 1 106 ? 19.640 9.934 -18.537 1.00 85.88 106 ALA A N 1
ATOM 797 C CA . ALA A 1 106 ? 19.131 9.499 -17.238 1.00 85.88 106 ALA A CA 1
ATOM 798 C C . ALA A 1 106 ? 18.171 10.513 -16.585 1.00 85.88 106 ALA A C 1
ATOM 800 O O . ALA A 1 106 ? 17.273 10.097 -15.849 1.00 85.88 106 ALA A O 1
ATOM 801 N N . GLU A 1 107 ? 18.286 11.812 -16.889 1.00 81.25 107 GLU A N 1
ATOM 802 C CA . GLU A 1 107 ? 17.349 12.851 -16.419 1.00 81.25 107 GLU A CA 1
ATOM 803 C C . GLU A 1 107 ? 15.918 12.642 -16.942 1.00 81.25 107 GLU A C 1
ATOM 805 O O . GLU A 1 107 ? 14.956 13.117 -16.342 1.00 81.25 107 GLU A O 1
ATOM 810 N N . ARG A 1 108 ? 15.741 11.862 -18.017 1.00 85.69 108 ARG A N 1
ATOM 811 C CA . ARG A 1 108 ? 14.420 11.500 -18.560 1.00 85.69 108 ARG A CA 1
ATOM 812 C C . ARG A 1 108 ? 13.723 10.385 -17.775 1.00 85.69 108 ARG A C 1
ATOM 814 O O . ARG A 1 108 ? 12.604 9.993 -18.118 1.00 85.69 108 ARG A O 1
ATOM 821 N N . CYS A 1 109 ? 14.374 9.820 -16.757 1.00 81.75 109 CYS A N 1
ATOM 822 C CA . CYS A 1 109 ? 13.813 8.745 -15.951 1.00 81.75 109 CYS A CA 1
ATOM 823 C C . CYS A 1 109 ? 12.542 9.205 -15.221 1.00 81.75 109 CYS A C 1
ATOM 825 O O . CYS A 1 109 ? 12.571 10.098 -14.383 1.00 81.75 109 CYS A O 1
ATOM 827 N N . LEU A 1 110 ? 11.426 8.509 -15.452 1.00 78.38 110 LEU A N 1
ATOM 828 C CA . LEU A 1 110 ? 10.147 8.782 -14.780 1.00 78.38 110 LEU A CA 1
ATOM 829 C C . LEU A 1 110 ? 10.095 8.269 -13.328 1.00 78.38 110 LEU A C 1
ATOM 831 O O . LEU A 1 110 ? 9.054 8.353 -12.669 1.00 78.38 110 LEU A O 1
ATOM 835 N N . GLN A 1 111 ? 11.194 7.682 -12.837 1.00 76.94 111 GLN A N 1
ATOM 836 C CA . GLN A 1 111 ? 11.365 7.212 -11.459 1.00 76.94 111 GLN A CA 1
ATOM 837 C C . GLN A 1 111 ? 10.204 6.325 -10.976 1.00 76.94 111 GLN A C 1
ATOM 839 O O . GLN A 1 111 ? 9.734 6.429 -9.842 1.00 76.94 111 GLN A O 1
ATOM 844 N N . CYS A 1 112 ? 9.707 5.446 -11.851 1.00 72.00 112 CYS A N 1
ATOM 845 C CA . CYS A 1 112 ? 8.530 4.610 -11.590 1.00 72.00 112 CYS A CA 1
ATOM 846 C C . CYS A 1 112 ? 8.717 3.634 -10.415 1.00 72.00 112 CYS A C 1
ATOM 848 O O . CYS A 1 112 ? 7.733 3.230 -9.804 1.00 72.00 112 CYS A O 1
ATOM 850 N N . GLN A 1 113 ? 9.965 3.299 -10.070 1.00 73.69 113 GLN A N 1
ATOM 851 C CA . GLN A 1 113 ? 10.300 2.476 -8.906 1.00 73.69 113 GLN A CA 1
ATOM 852 C C . GLN A 1 113 ? 10.181 3.238 -7.573 1.00 73.69 113 GLN A C 1
ATOM 854 O O . GLN A 1 113 ? 10.002 2.608 -6.538 1.00 73.69 113 GLN A O 1
ATOM 859 N N . LEU A 1 114 ? 10.278 4.573 -7.580 1.00 75.19 114 LEU A N 1
ATOM 860 C CA . LEU A 1 114 ? 10.286 5.387 -6.355 1.00 75.19 114 LEU A CA 1
ATOM 861 C C . LEU A 1 114 ? 8.889 5.702 -5.851 1.00 75.19 114 LEU A C 1
ATOM 863 O O . LEU A 1 114 ? 8.629 5.739 -4.653 1.00 75.19 114 LEU A O 1
ATOM 867 N N . LEU A 1 115 ? 7.990 5.958 -6.791 1.00 79.06 115 LEU A N 1
ATOM 868 C CA . LEU A 1 115 ? 6.631 6.348 -6.492 1.00 79.06 115 LEU A CA 1
ATOM 869 C C . LEU A 1 115 ? 5.713 5.856 -7.597 1.00 79.06 115 LEU A C 1
ATOM 871 O O . LEU A 1 115 ? 5.903 6.213 -8.754 1.00 79.06 115 LEU A O 1
ATOM 875 N N . CYS A 1 116 ? 4.671 5.105 -7.265 1.00 83.00 116 CYS A N 1
ATOM 876 C CA . CYS A 1 116 ? 3.673 4.757 -8.268 1.00 83.00 116 CYS A CA 1
ATOM 877 C C . CYS A 1 116 ? 2.813 5.982 -8.620 1.00 83.00 116 CYS A C 1
ATOM 879 O O . CYS A 1 116 ? 2.952 6.519 -9.715 1.00 83.00 116 CYS A O 1
ATOM 881 N N . ASP A 1 117 ? 1.946 6.435 -7.703 1.00 89.81 117 ASP A N 1
ATOM 882 C CA . ASP A 1 117 ? 0.986 7.553 -7.847 1.00 89.81 117 ASP A CA 1
ATOM 883 C C . ASP A 1 117 ? 0.087 7.549 -9.092 1.00 89.81 117 ASP A C 1
ATOM 885 O O . ASP A 1 117 ? -0.784 8.405 -9.230 1.00 89.81 117 ASP A O 1
ATOM 889 N N . LYS A 1 118 ? 0.198 6.550 -9.969 1.00 90.56 118 LYS A N 1
ATOM 890 C CA . LYS A 1 118 ? -0.500 6.546 -11.250 1.00 90.56 118 LYS A CA 1
ATOM 891 C C . LYS A 1 118 ? -2.014 6.650 -11.082 1.00 90.56 118 LYS A C 1
ATOM 893 O O . LYS A 1 118 ? -2.658 7.351 -11.853 1.00 90.56 118 LYS A O 1
ATOM 898 N N . CYS A 1 119 ? -2.579 6.018 -10.051 1.00 94.94 119 CYS A N 1
ATOM 899 C CA . CYS A 1 119 ? -4.005 6.107 -9.739 1.00 94.94 119 CYS A CA 1
ATOM 900 C C . CYS A 1 119 ? -4.450 7.488 -9.234 1.00 94.94 119 CYS A C 1
ATOM 902 O O . CYS A 1 119 ? -5.614 7.834 -9.432 1.00 94.94 119 CYS A O 1
ATOM 904 N N . VAL A 1 120 ? -3.552 8.256 -8.608 1.00 94.44 120 VAL A N 1
ATOM 905 C CA . VAL A 1 120 ? -3.768 9.660 -8.216 1.00 94.44 120 VAL A CA 1
ATOM 906 C C . VAL A 1 120 ? -3.762 10.535 -9.465 1.00 94.44 120 VAL A C 1
ATOM 908 O O . VAL A 1 120 ? -4.672 11.333 -9.665 1.00 94.44 120 VAL A O 1
ATOM 911 N N . ASP A 1 121 ? -2.781 10.331 -10.344 1.00 91.69 121 ASP A N 1
ATOM 912 C CA . ASP A 1 121 ? -2.569 11.191 -11.510 1.00 91.69 121 ASP A CA 1
ATOM 913 C C . ASP A 1 121 ? -3.641 11.005 -12.597 1.00 91.69 121 ASP A C 1
ATOM 915 O O . ASP A 1 121 ? -3.992 11.955 -13.290 1.00 91.69 121 ASP A O 1
ATOM 919 N N . VAL A 1 122 ? -4.182 9.790 -12.761 1.00 93.88 122 VAL A N 1
ATOM 920 C CA . VAL A 1 122 ? -5.190 9.500 -13.801 1.00 93.88 122 VAL A CA 1
ATOM 921 C C . VAL A 1 122 ? -6.631 9.635 -13.323 1.00 93.88 122 VAL A C 1
ATOM 923 O O . VAL A 1 122 ? -7.540 9.526 -14.140 1.00 93.88 122 VAL A O 1
ATOM 926 N N . CYS A 1 123 ? -6.898 9.797 -12.025 1.00 97.31 123 CYS A N 1
ATOM 927 C CA . CYS A 1 123 ? -8.280 9.840 -11.550 1.00 97.31 123 CYS A CA 1
ATOM 928 C C . CYS A 1 123 ? -8.954 11.160 -11.971 1.00 97.31 123 CYS A C 1
ATOM 930 O O . CYS A 1 123 ? -8.573 12.209 -11.447 1.00 97.31 123 CYS A O 1
ATOM 932 N N . PRO A 1 124 ? -9.980 11.139 -12.848 1.00 96.69 124 PRO A N 1
ATOM 933 C CA . PRO A 1 124 ? -10.618 12.373 -13.314 1.00 96.69 124 PRO A CA 1
ATOM 934 C C . PRO A 1 124 ? -11.343 13.115 -12.184 1.00 96.69 124 PRO A C 1
ATOM 936 O O . PRO A 1 124 ? -11.387 14.341 -12.182 1.00 96.69 124 PRO A O 1
ATOM 939 N N . ASN A 1 125 ? -11.839 12.377 -11.188 1.00 97.25 125 ASN A N 1
ATOM 940 C CA . ASN A 1 125 ? -12.565 12.934 -10.048 1.00 97.25 125 ASN A CA 1
ATOM 941 C C . ASN A 1 125 ? -11.665 13.209 -8.834 1.00 97.25 125 ASN A C 1
ATOM 943 O O . ASN A 1 125 ? -12.161 13.612 -7.788 1.00 97.25 125 ASN A O 1
ATOM 947 N N . ARG A 1 126 ? -10.352 12.946 -8.938 1.00 95.69 126 ARG A N 1
ATOM 948 C CA . ARG A 1 126 ? -9.391 13.062 -7.823 1.00 95.69 126 ARG A CA 1
ATOM 949 C C . ARG A 1 126 ? -9.777 12.255 -6.570 1.00 95.69 126 ARG A C 1
ATOM 951 O O . ARG A 1 126 ? -9.430 12.632 -5.458 1.00 95.69 126 ARG A O 1
ATOM 958 N N . ALA A 1 127 ? -10.439 11.115 -6.764 1.00 97.94 127 ALA A N 1
ATOM 959 C CA . ALA A 1 127 ? -10.835 10.207 -5.689 1.00 97.94 127 ALA A CA 1
ATOM 960 C C . ALA A 1 127 ? -9.643 9.490 -5.034 1.00 97.94 127 ALA A C 1
ATOM 962 O O . ALA A 1 127 ? -9.701 9.153 -3.865 1.00 97.94 127 ALA A O 1
ATOM 963 N N . ASN A 1 128 ? -8.536 9.261 -5.748 1.00 97.69 128 ASN A N 1
ATOM 964 C CA . ASN A 1 128 ? -7.309 8.755 -5.126 1.00 97.69 128 ASN A CA 1
ATOM 965 C C . ASN A 1 128 ? -6.427 9.937 -4.731 1.00 97.69 128 ASN A C 1
ATOM 967 O O . ASN A 1 128 ? -6.006 10.691 -5.611 1.00 97.69 128 ASN A O 1
ATOM 971 N N . ILE A 1 129 ? -6.095 10.063 -3.449 1.00 95.19 129 ILE A N 1
ATOM 972 C CA . ILE A 1 129 ? -5.231 11.135 -2.946 1.00 95.19 129 ILE A CA 1
ATOM 973 C C . ILE A 1 129 ? -3.965 10.550 -2.323 1.00 95.19 129 ILE A C 1
ATOM 975 O O . ILE A 1 129 ? -3.998 9.526 -1.642 1.00 95.19 129 ILE A O 1
ATOM 979 N N . GLY A 1 130 ? -2.830 11.201 -2.579 1.00 93.38 130 GLY A N 1
ATOM 980 C CA . GLY A 1 130 ? -1.561 10.853 -1.947 1.00 93.38 130 GLY A CA 1
ATOM 981 C C . GLY A 1 130 ? -1.457 11.483 -0.560 1.00 93.38 130 GLY A C 1
ATOM 982 O O . GLY A 1 130 ? -1.729 12.671 -0.406 1.00 93.38 130 GLY A O 1
ATOM 983 N N . LEU A 1 131 ? -1.023 10.703 0.423 1.00 92.81 131 LEU A N 1
ATOM 984 C CA . LEU A 1 131 ? -0.790 11.121 1.800 1.00 92.81 131 LEU A CA 1
ATOM 985 C C . LEU A 1 131 ? 0.691 10.961 2.144 1.00 92.81 131 LEU A C 1
ATOM 987 O O . LEU A 1 131 ? 1.289 9.929 1.827 1.00 92.81 131 LEU A O 1
ATOM 991 N N . ARG A 1 132 ? 1.277 11.952 2.822 1.00 91.75 132 ARG A N 1
ATOM 992 C CA . ARG A 1 132 ? 2.568 11.786 3.492 1.00 91.75 132 ARG A CA 1
ATOM 993 C C . ARG A 1 132 ? 2.339 11.180 4.873 1.00 91.75 132 ARG A C 1
ATOM 995 O O . ARG A 1 132 ? 1.524 11.690 5.641 1.00 91.75 132 ARG A O 1
ATOM 1002 N N . ILE A 1 133 ? 3.061 10.112 5.172 1.00 92.56 133 ILE A N 1
ATOM 1003 C CA . ILE A 1 133 ? 3.049 9.434 6.464 1.00 92.56 133 ILE A CA 1
ATOM 1004 C C . ILE A 1 133 ? 4.461 9.399 7.035 1.00 92.56 133 ILE A C 1
ATOM 1006 O O . ILE A 1 133 ? 5.437 9.381 6.281 1.00 92.56 133 ILE A O 1
ATOM 1010 N N . GLU A 1 134 ? 4.555 9.330 8.355 1.00 90.19 134 GLU A N 1
ATOM 1011 C CA . GLU A 1 134 ? 5.795 8.925 9.005 1.00 90.19 134 GLU A CA 1
ATOM 1012 C C . GLU A 1 134 ? 5.947 7.404 8.865 1.00 90.19 134 GLU A C 1
ATOM 1014 O O . GLU A 1 134 ? 4.993 6.675 9.168 1.00 90.19 134 GLU A O 1
ATOM 1019 N N . PRO A 1 135 ? 7.097 6.902 8.379 1.00 91.31 135 PRO A N 1
ATOM 1020 C CA . PRO A 1 135 ? 7.372 5.475 8.371 1.00 91.31 135 PRO A CA 1
ATOM 1021 C C . PRO A 1 135 ? 7.240 4.871 9.770 1.00 91.31 135 PRO A C 1
ATOM 1023 O O . PRO A 1 135 ? 7.598 5.483 10.778 1.00 91.31 135 PRO A O 1
ATOM 1026 N N . PHE A 1 136 ? 6.753 3.639 9.825 1.00 93.12 136 PHE A N 1
ATOM 1027 C CA . PHE A 1 136 ? 6.573 2.904 11.068 1.00 93.12 136 PHE A CA 1
ATOM 1028 C C . PHE A 1 136 ? 7.361 1.603 10.991 1.00 93.12 136 PHE A C 1
ATOM 1030 O O . PHE A 1 136 ? 7.164 0.826 10.065 1.00 93.12 136 PHE A O 1
ATOM 1037 N N . ASP A 1 137 ? 8.248 1.345 11.946 1.00 94.81 137 ASP A N 1
ATOM 1038 C CA . ASP A 1 137 ? 8.940 0.061 12.059 1.00 94.81 137 ASP A CA 1
ATOM 1039 C C . ASP A 1 137 ? 9.193 -0.256 13.529 1.00 94.81 137 ASP A C 1
ATOM 1041 O O . ASP A 1 137 ? 10.085 0.322 14.156 1.00 94.81 137 ASP A O 1
ATOM 1045 N N . ARG A 1 138 ? 8.356 -1.120 14.106 1.00 93.31 138 ARG A N 1
ATOM 1046 C CA . ARG A 1 138 ? 8.453 -1.504 15.518 1.00 93.31 138 ARG A CA 1
ATOM 1047 C C . ARG A 1 138 ? 8.082 -2.959 15.733 1.00 93.31 138 ARG A C 1
ATOM 1049 O O . ARG A 1 138 ? 7.264 -3.528 15.011 1.00 93.31 138 ARG A O 1
ATOM 1056 N N . GLU A 1 139 ? 8.682 -3.528 16.770 1.00 94.50 139 GLU A N 1
ATOM 1057 C CA . GLU A 1 139 ? 8.271 -4.803 17.342 1.00 94.50 139 GLU A CA 1
ATOM 1058 C C . GLU A 1 139 ? 7.213 -4.554 18.420 1.00 94.50 139 GLU A C 1
ATOM 1060 O O . GLU A 1 139 ? 7.375 -3.680 19.272 1.00 94.50 139 GLU A O 1
ATOM 1065 N N . LEU A 1 140 ? 6.108 -5.287 18.341 1.00 90.62 140 LEU A N 1
ATOM 1066 C CA . LEU A 1 140 ? 4.903 -5.068 19.131 1.00 90.62 140 LEU A CA 1
ATOM 1067 C C . LEU A 1 140 ? 4.411 -6.376 19.715 1.00 90.62 140 LEU A C 1
ATOM 1069 O O . LEU A 1 140 ? 4.620 -7.439 19.139 1.00 90.62 140 LEU A O 1
ATOM 1073 N N . SER A 1 141 ? 3.715 -6.294 20.838 1.00 89.44 141 SER A N 1
ATOM 1074 C CA . SER A 1 141 ? 3.143 -7.463 21.492 1.00 89.44 141 SER A CA 1
ATOM 1075 C C . SER A 1 141 ? 1.946 -8.015 20.716 1.00 89.44 141 SER A C 1
ATOM 1077 O O . SER A 1 141 ? 1.014 -7.283 20.389 1.00 89.44 141 SER A O 1
ATOM 1079 N N . LEU A 1 142 ? 1.944 -9.331 20.505 1.00 91.31 142 LEU A N 1
ATOM 1080 C CA . LEU A 1 142 ? 0.749 -10.101 20.176 1.00 91.31 142 LEU A CA 1
ATOM 1081 C C . LEU A 1 142 ? 0.040 -10.487 21.470 1.00 91.31 142 LEU A C 1
ATOM 1083 O O . LEU A 1 142 ? 0.683 -10.910 22.437 1.00 91.31 142 LEU A O 1
ATOM 1087 N N . PHE A 1 143 ? -1.285 -10.406 21.474 1.00 89.00 143 PHE A N 1
ATOM 1088 C CA . PHE A 1 143 ? -2.090 -10.741 22.646 1.00 89.00 143 PHE A CA 1
ATOM 1089 C C . PHE A 1 143 ? -3.029 -11.906 22.372 1.00 89.00 143 PHE A C 1
ATOM 1091 O O . PHE A 1 143 ? -3.463 -12.106 21.253 1.00 89.00 143 PHE A O 1
ATOM 1098 N N . GLY A 1 144 ? -3.389 -12.657 23.399 1.00 88.88 144 GLY A N 1
ATOM 1099 C CA . GLY A 1 144 ? -4.487 -13.610 23.358 1.00 88.88 144 GLY A CA 1
ATOM 1100 C C . GLY A 1 144 ? -5.472 -13.298 24.470 1.00 88.88 144 GLY A C 1
ATOM 1101 O O . GLY A 1 144 ? -5.078 -12.833 25.543 1.00 88.88 144 GLY A O 1
ATOM 1102 N N . ILE A 1 145 ? -6.744 -13.577 24.225 1.00 86.56 145 ILE A N 1
ATOM 1103 C CA . ILE A 1 145 ? -7.793 -13.534 25.237 1.00 86.56 145 ILE A CA 1
ATOM 1104 C C . ILE A 1 145 ? -7.987 -14.953 25.765 1.00 86.56 145 ILE A C 1
ATOM 1106 O O . ILE A 1 145 ? -8.359 -15.849 25.006 1.00 86.56 145 ILE A O 1
ATOM 1110 N N . ALA A 1 146 ? -7.739 -15.141 27.059 1.00 83.19 146 ALA A N 1
ATOM 1111 C CA . ALA A 1 146 ? -8.013 -16.379 27.777 1.00 83.19 146 ALA A CA 1
ATOM 1112 C C . ALA A 1 146 ? -8.673 -16.052 29.119 1.00 83.19 146 ALA A C 1
ATOM 1114 O O . ALA A 1 146 ? -8.210 -15.168 29.837 1.00 83.19 146 ALA A O 1
ATOM 1115 N N . ASP A 1 147 ? -9.767 -16.746 29.434 1.00 81.62 147 ASP A N 1
ATOM 1116 C CA . ASP A 1 147 ? -10.503 -16.615 30.700 1.00 81.62 147 ASP A CA 1
ATOM 1117 C C . ASP A 1 147 ? -10.917 -15.168 31.027 1.00 81.62 147 ASP A C 1
ATOM 1119 O O . ASP A 1 147 ? -10.907 -14.739 32.177 1.00 81.62 147 ASP A O 1
ATOM 1123 N N . GLY A 1 148 ? -11.268 -14.388 29.997 1.00 81.69 148 GLY A N 1
ATOM 1124 C CA . GLY A 1 148 ? -11.661 -12.981 30.146 1.00 81.69 148 GLY A CA 1
ATOM 1125 C C . GLY A 1 148 ? -10.497 -12.015 30.393 1.00 81.69 148 GLY A C 1
ATOM 1126 O O . GLY A 1 148 ? -10.731 -10.842 30.676 1.00 81.69 148 GLY A O 1
ATOM 1127 N N . HIS A 1 149 ? -9.253 -12.477 30.256 1.00 84.94 149 HIS A N 1
ATOM 1128 C CA . HIS A 1 149 ? -8.053 -11.670 30.440 1.00 84.94 149 HIS A CA 1
ATOM 1129 C C . HIS A 1 149 ? -7.202 -11.613 29.172 1.00 84.94 149 HIS A C 1
ATOM 1131 O O . HIS A 1 149 ? -7.039 -12.598 28.448 1.00 84.94 149 HIS A O 1
ATOM 1137 N N . LEU A 1 150 ? -6.627 -10.436 28.924 1.00 87.62 150 LEU A N 1
ATOM 1138 C CA . LEU A 1 150 ? -5.622 -10.240 27.891 1.00 87.62 150 LEU A CA 1
ATOM 1139 C C . LEU A 1 150 ? -4.270 -10.765 28.398 1.00 87.62 150 LEU A C 1
ATOM 1141 O O . LEU A 1 150 ? -3.834 -10.425 29.496 1.00 87.62 150 LEU A O 1
ATOM 1145 N N . SER A 1 151 ? -3.596 -11.585 27.599 1.00 86.94 151 SER A N 1
ATOM 1146 C CA . SER A 1 151 ? -2.296 -12.180 27.930 1.00 86.94 151 SER A CA 1
ATOM 1147 C C . SER A 1 151 ? -1.336 -12.057 26.744 1.00 86.94 151 SER A C 1
ATOM 1149 O O . SER A 1 151 ? -1.757 -12.315 25.617 1.00 86.94 151 SER A O 1
ATOM 1151 N N . PRO A 1 152 ? -0.061 -11.675 26.937 1.00 86.62 152 PRO A N 1
ATOM 1152 C CA . PRO A 1 152 ? 0.922 -11.674 25.855 1.00 86.62 152 PRO A CA 1
ATOM 1153 C C . PRO A 1 152 ? 1.138 -13.084 25.287 1.00 86.62 152 PRO A C 1
ATOM 1155 O O . PRO A 1 152 ? 1.219 -14.057 26.039 1.00 86.62 152 PRO A O 1
ATOM 1158 N N . ARG A 1 153 ? 1.247 -13.199 23.961 1.00 90.69 153 ARG A N 1
ATOM 1159 C CA . ARG A 1 153 ? 1.445 -14.471 23.235 1.00 90.69 153 ARG A CA 1
ATOM 1160 C C . ARG A 1 153 ? 2.700 -14.501 22.369 1.00 90.69 153 ARG A C 1
ATOM 1162 O O . ARG A 1 153 ? 3.090 -15.568 21.910 1.00 90.69 153 ARG A O 1
ATOM 1169 N N . GLY A 1 154 ? 3.346 -13.358 22.182 1.00 91.19 154 GLY A N 1
ATOM 1170 C CA . GLY A 1 154 ? 4.565 -13.222 21.399 1.00 91.19 154 GLY A CA 1
ATOM 1171 C C . GLY A 1 154 ? 4.743 -11.784 20.948 1.00 91.19 154 GLY A C 1
ATOM 1172 O O . GLY A 1 154 ? 4.125 -10.875 21.508 1.00 91.19 154 GLY A O 1
ATOM 1173 N N . THR A 1 155 ? 5.554 -11.595 19.916 1.00 93.44 155 THR A N 1
ATOM 1174 C CA . THR A 1 155 ? 5.718 -10.303 19.260 1.00 93.44 155 THR A CA 1
ATOM 1175 C C . THR A 1 155 ? 5.543 -10.423 17.752 1.00 93.44 155 THR A C 1
ATOM 1177 O O . THR A 1 155 ? 5.729 -11.489 17.164 1.00 93.44 155 THR A O 1
ATOM 1180 N N . GLU A 1 156 ? 5.158 -9.321 17.123 1.00 94.06 156 GLU A N 1
ATOM 1181 C CA . GLU A 1 156 ? 5.145 -9.147 15.678 1.00 94.06 156 GLU A CA 1
ATOM 1182 C C . GLU A 1 156 ? 5.896 -7.869 15.306 1.00 94.06 156 GLU A C 1
ATOM 1184 O O . GLU A 1 156 ? 5.819 -6.856 16.003 1.00 94.06 156 GLU A O 1
ATOM 1189 N N . ARG A 1 157 ? 6.617 -7.895 14.183 1.00 94.88 157 ARG A N 1
ATOM 1190 C CA . ARG A 1 157 ? 7.198 -6.683 13.607 1.00 94.88 157 ARG A CA 1
ATOM 1191 C C . ARG A 1 157 ? 6.216 -6.082 12.610 1.00 94.88 157 ARG A C 1
ATOM 1193 O O . ARG A 1 157 ? 5.842 -6.728 11.630 1.00 94.88 157 ARG A O 1
ATOM 1200 N N . VAL A 1 158 ? 5.813 -4.839 12.843 1.00 94.56 158 VAL A N 1
ATOM 1201 C CA . VAL A 1 158 ? 4.978 -4.074 11.914 1.00 94.56 158 VAL A CA 1
ATOM 1202 C C . VAL A 1 158 ? 5.856 -3.033 11.244 1.00 94.56 158 VAL A C 1
ATOM 1204 O O . VAL A 1 158 ? 6.423 -2.171 11.912 1.00 94.56 158 VAL A O 1
ATOM 1207 N N . THR A 1 159 ? 5.955 -3.130 9.919 1.00 94.12 159 THR A N 1
ATOM 1208 C CA . THR A 1 159 ? 6.829 -2.289 9.102 1.00 94.12 159 THR A CA 1
ATOM 1209 C C . THR A 1 159 ? 6.038 -1.665 7.949 1.00 94.12 159 THR A C 1
ATOM 1211 O O . THR A 1 159 ? 5.394 -2.368 7.170 1.00 94.12 159 THR A O 1
ATOM 1214 N N . ILE A 1 160 ? 6.103 -0.340 7.840 1.00 90.88 160 ILE A N 1
ATOM 1215 C CA . ILE A 1 160 ? 5.543 0.511 6.789 1.00 90.88 160 ILE A CA 1
ATOM 1216 C C . ILE A 1 160 ? 6.641 1.518 6.427 1.00 90.88 160 ILE A C 1
ATOM 1218 O O . ILE A 1 160 ? 6.829 2.519 7.113 1.00 90.88 160 ILE A O 1
ATOM 1222 N N . GLN A 1 161 ? 7.405 1.231 5.371 1.00 87.25 161 GLN A N 1
ATOM 1223 C CA . GLN A 1 161 ? 8.604 2.012 5.021 1.00 87.25 161 GLN A CA 1
ATOM 1224 C C . GLN A 1 161 ? 8.293 3.197 4.106 1.00 87.25 161 GLN A C 1
ATOM 1226 O O . GLN A 1 161 ? 8.920 4.248 4.197 1.00 87.25 161 GLN A O 1
ATOM 1231 N N . GLN A 1 162 ? 7.335 3.033 3.191 1.00 84.69 162 GLN A N 1
ATOM 1232 C CA . GLN A 1 162 ? 7.054 4.050 2.187 1.00 84.69 162 GLN A CA 1
ATOM 1233 C C . GLN A 1 162 ? 6.283 5.219 2.817 1.00 84.69 162 GLN A C 1
ATOM 1235 O O . GLN A 1 162 ? 5.102 5.096 3.139 1.00 84.69 162 GLN A O 1
ATOM 1240 N N . SER A 1 163 ? 6.938 6.377 2.917 1.00 88.12 163 SER A N 1
ATOM 1241 C CA . SER A 1 163 ? 6.386 7.618 3.489 1.00 88.12 163 SER A CA 1
ATOM 1242 C C . SER A 1 163 ? 5.302 8.281 2.634 1.00 88.12 163 SER A C 1
ATOM 1244 O O . SER A 1 163 ? 4.687 9.258 3.053 1.00 88.12 163 SER A O 1
ATOM 1246 N N . ARG A 1 164 ? 5.038 7.764 1.429 1.00 88.75 164 ARG A N 1
ATOM 1247 C CA . ARG A 1 164 ? 3.961 8.220 0.547 1.00 88.75 164 ARG A CA 1
ATOM 1248 C C . ARG A 1 164 ? 2.951 7.105 0.313 1.00 88.75 164 ARG A C 1
ATOM 1250 O O . ARG A 1 164 ? 3.235 6.162 -0.420 1.00 88.75 164 ARG A O 1
ATOM 1257 N N . GLN A 1 165 ? 1.776 7.241 0.915 1.00 92.62 165 GLN A N 1
ATOM 1258 C CA . GLN A 1 165 ? 0.655 6.307 0.794 1.00 92.62 165 GLN A CA 1
ATOM 1259 C C . GLN A 1 165 ? -0.487 6.917 -0.017 1.00 92.62 165 GLN A C 1
ATOM 1261 O O . GLN A 1 165 ? -0.455 8.096 -0.362 1.00 92.62 165 GLN A O 1
ATOM 1266 N N . ILE A 1 166 ? -1.488 6.109 -0.362 1.00 95.31 166 ILE A N 1
ATOM 1267 C CA . ILE A 1 166 ? -2.645 6.545 -1.150 1.00 95.31 166 ILE A CA 1
ATOM 1268 C C . ILE A 1 166 ? -3.912 6.073 -0.447 1.00 95.31 166 ILE A C 1
ATOM 1270 O O . ILE A 1 166 ? -4.034 4.880 -0.172 1.00 95.31 166 ILE A O 1
ATOM 1274 N N . VAL A 1 167 ? -4.845 6.994 -0.210 1.00 97.56 167 VAL A N 1
ATOM 1275 C CA . VAL A 1 167 ? -6.209 6.694 0.249 1.00 97.56 167 VAL A CA 1
ATOM 1276 C C . VAL A 1 167 ? -7.193 6.978 -0.888 1.00 97.56 167 VAL A C 1
ATOM 1278 O O . VAL A 1 167 ? -6.966 7.870 -1.714 1.00 97.56 167 VAL A O 1
ATOM 1281 N N . HIS A 1 168 ? -8.262 6.194 -0.954 1.00 98.44 168 HIS A N 1
ATOM 1282 C CA . HIS A 1 168 ? -9.365 6.373 -1.888 1.00 98.44 168 HIS A CA 1
ATOM 1283 C C . HIS A 1 168 ? -10.541 7.051 -1.178 1.00 98.44 168 HIS A C 1
ATOM 1285 O O . HIS A 1 168 ? -10.957 6.572 -0.134 1.00 98.44 168 HIS A O 1
ATOM 1291 N N . ILE A 1 169 ? -11.069 8.146 -1.718 1.00 98.25 169 ILE A N 1
ATOM 1292 C CA . ILE A 1 169 ? -12.253 8.841 -1.207 1.00 98.25 169 ILE A CA 1
ATOM 1293 C C . ILE A 1 169 ? -13.464 8.358 -1.993 1.00 98.25 169 ILE A C 1
ATOM 1295 O O . ILE A 1 169 ? -13.586 8.659 -3.186 1.00 98.25 169 ILE A O 1
ATOM 1299 N N . ASP A 1 170 ? -14.335 7.608 -1.330 1.00 97.69 170 ASP A N 1
ATOM 1300 C CA . ASP A 1 170 ? -15.370 6.833 -2.010 1.00 97.69 170 ASP A CA 1
ATOM 1301 C C . ASP A 1 170 ? -16.427 7.727 -2.671 1.00 97.69 170 ASP A C 1
ATOM 1303 O O . ASP A 1 170 ? -16.724 7.567 -3.852 1.00 97.69 170 ASP A O 1
ATOM 1307 N N . GLU A 1 171 ? -16.885 8.778 -1.983 1.00 96.06 171 GLU A N 1
ATOM 1308 C CA . GLU A 1 171 ? -17.897 9.709 -2.502 1.00 96.06 171 GLU A CA 1
ATOM 1309 C C . GLU A 1 171 ? -17.432 10.524 -3.723 1.00 96.06 171 GLU A C 1
ATOM 1311 O O . GLU A 1 171 ? -18.251 11.128 -4.417 1.00 96.06 171 GLU A O 1
ATOM 1316 N N . LEU A 1 172 ? -16.128 10.558 -4.017 1.00 97.25 172 LEU A N 1
ATOM 1317 C CA . LEU A 1 172 ? -15.598 11.191 -5.231 1.00 97.25 172 LEU A CA 1
ATOM 1318 C C . LEU A 1 172 ? -15.507 10.204 -6.405 1.00 97.25 172 LEU A C 1
ATOM 1320 O O . LEU A 1 172 ? -15.293 10.603 -7.553 1.00 97.25 172 LEU A O 1
ATOM 1324 N N . CYS A 1 173 ? -15.630 8.904 -6.155 1.00 97.88 173 CYS A N 1
ATOM 1325 C CA . CYS A 1 173 ? -15.486 7.875 -7.167 1.00 97.88 173 CYS A CA 1
ATOM 1326 C C . CYS A 1 173 ? -16.801 7.646 -7.920 1.00 97.88 173 CYS A C 1
ATOM 1328 O O . CYS A 1 173 ? -17.857 7.468 -7.334 1.00 97.88 173 CYS A O 1
ATOM 1330 N N . ASN A 1 174 ? -16.730 7.593 -9.249 1.00 96.38 174 ASN A N 1
ATOM 1331 C CA . ASN A 1 174 ? -17.841 7.151 -10.102 1.00 96.38 174 ASN A CA 1
ATOM 1332 C C . ASN A 1 174 ? -17.592 5.759 -10.704 1.00 96.38 174 ASN A C 1
ATOM 1334 O O . ASN A 1 174 ? -18.173 5.418 -11.731 1.00 96.38 174 ASN A O 1
ATOM 1338 N N . GLU A 1 175 ? -16.640 5.013 -10.137 1.00 96.12 175 GLU A N 1
ATOM 1339 C CA . GLU A 1 175 ? -16.206 3.690 -10.597 1.00 96.12 175 GLU A CA 1
ATOM 1340 C C . GLU A 1 175 ? -15.870 3.597 -12.102 1.00 96.12 175 GLU A C 1
ATOM 1342 O O . GLU A 1 175 ? -15.927 2.523 -12.695 1.00 96.12 175 GLU A O 1
ATOM 1347 N N . CYS A 1 176 ? -15.415 4.687 -12.739 1.00 97.44 176 CYS A N 1
ATOM 1348 C CA . CYS A 1 176 ? -15.063 4.681 -14.170 1.00 97.44 176 CYS A CA 1
ATOM 1349 C C . CYS A 1 176 ? -13.919 3.721 -14.558 1.00 97.44 176 CYS A C 1
ATOM 1351 O O . CYS A 1 176 ? -13.640 3.537 -15.739 1.00 97.44 176 CYS A O 1
ATOM 1353 N N . GLY A 1 177 ? -13.200 3.149 -13.585 1.00 96.25 177 GLY A N 1
ATOM 1354 C CA . GLY A 1 177 ? -12.147 2.159 -13.828 1.00 96.25 177 GLY A CA 1
ATOM 1355 C C . GLY A 1 177 ? -10.835 2.721 -14.387 1.00 96.25 177 GLY A C 1
ATOM 1356 O O . GLY A 1 177 ? -9.904 1.952 -14.637 1.00 96.25 177 GLY A O 1
ATOM 1357 N N . ASN A 1 178 ? -10.699 4.044 -14.531 1.00 97.19 178 ASN A N 1
ATOM 1358 C CA . ASN A 1 178 ? -9.496 4.640 -15.122 1.00 97.19 178 ASN A CA 1
ATOM 1359 C C . ASN A 1 178 ? -8.226 4.295 -14.324 1.00 97.19 178 ASN A C 1
ATOM 1361 O O . ASN A 1 178 ? -7.205 3.900 -14.879 1.00 97.19 178 ASN A O 1
ATOM 1365 N N . CYS A 1 179 ? -8.303 4.353 -12.991 1.00 97.25 179 CYS A N 1
ATOM 1366 C CA . CYS A 1 179 ? -7.174 3.995 -12.133 1.00 97.25 179 CYS A CA 1
ATOM 1367 C C . CYS A 1 179 ? -6.781 2.510 -12.211 1.00 97.25 179 CYS A C 1
ATOM 1369 O O . CYS A 1 179 ? -5.607 2.209 -12.026 1.00 97.25 179 CYS A O 1
ATOM 1371 N N . ALA A 1 180 ? -7.718 1.604 -12.509 1.00 97.12 180 ALA A N 1
ATOM 1372 C CA . ALA A 1 180 ? -7.415 0.188 -12.718 1.00 97.12 180 ALA A CA 1
ATOM 1373 C C . ALA A 1 180 ? -6.767 -0.049 -14.085 1.00 97.12 180 ALA A C 1
ATOM 1375 O O . ALA A 1 180 ? -5.750 -0.727 -14.172 1.00 97.12 180 ALA A O 1
ATOM 1376 N N . THR A 1 181 ? -7.295 0.593 -15.132 1.00 95.94 181 THR A N 1
ATOM 1377 C CA . THR A 1 181 ? -6.761 0.509 -16.504 1.00 95.94 181 THR A CA 1
ATOM 1378 C C . THR A 1 181 ? -5.278 0.878 -16.564 1.00 95.94 181 THR A C 1
ATOM 1380 O O . THR A 1 181 ? -4.495 0.231 -17.251 1.00 95.94 181 THR A O 1
ATOM 1383 N N . PHE A 1 182 ? -4.875 1.900 -15.808 1.00 92.00 182 PHE A N 1
ATOM 1384 C CA . PHE A 1 182 ? -3.493 2.374 -15.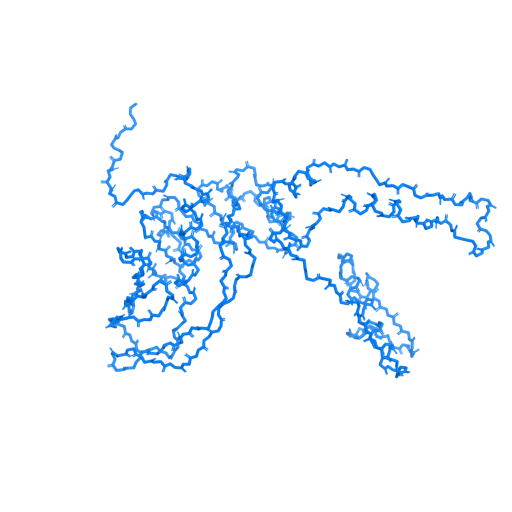766 1.00 92.00 182 PHE A CA 1
ATOM 1385 C C . PHE A 1 182 ? -2.660 1.796 -14.610 1.00 92.00 182 PHE A C 1
ATOM 1387 O O . PHE A 1 182 ? -1.538 2.254 -14.381 1.00 92.00 182 PHE A O 1
ATOM 1394 N N . CYS A 1 183 ? -3.180 0.831 -13.847 1.00 91.75 183 CYS A N 1
ATOM 1395 C CA . CYS A 1 183 ? -2.469 0.306 -12.688 1.00 91.75 183 CYS A CA 1
ATOM 1396 C C . CYS A 1 183 ? -1.281 -0.565 -13.118 1.00 91.75 183 CYS A C 1
ATOM 1398 O O . CYS A 1 183 ? -1.447 -1.659 -13.652 1.00 91.75 183 CYS A O 1
ATOM 1400 N N . VAL A 1 184 ? -0.063 -0.116 -12.804 1.00 85.69 184 VAL A N 1
ATOM 1401 C CA . VAL A 1 184 ? 1.184 -0.849 -13.102 1.00 85.69 184 VAL A CA 1
ATOM 1402 C C . VAL A 1 184 ? 1.339 -2.141 -12.291 1.00 85.69 184 VAL A C 1
ATOM 1404 O O . VAL A 1 184 ? 2.161 -2.986 -12.629 1.00 85.69 184 VAL A O 1
ATOM 1407 N N . HIS A 1 185 ? 0.536 -2.300 -11.236 1.00 85.81 185 HIS A N 1
ATOM 1408 C CA . HIS A 1 185 ? 0.483 -3.498 -10.396 1.00 85.81 185 HIS A CA 1
ATOM 1409 C C . HIS A 1 185 ? -0.695 -4.419 -10.746 1.00 85.81 185 HIS A C 1
ATOM 1411 O O . HIS A 1 185 ? -0.948 -5.362 -10.009 1.00 85.81 185 HIS A O 1
ATOM 1417 N N . GLN A 1 186 ? -1.434 -4.139 -11.830 1.00 87.25 186 GLN A N 1
ATOM 1418 C CA . GLN A 1 186 ? -2.630 -4.896 -12.238 1.00 87.25 186 GLN A CA 1
ATOM 1419 C C . GLN A 1 186 ? -3.742 -4.947 -11.166 1.00 87.25 186 GLN A C 1
ATOM 1421 O O . GLN A 1 186 ? -4.559 -5.862 -11.150 1.00 87.25 186 GLN A O 1
ATOM 1426 N N . GLY A 1 187 ? -3.780 -3.958 -10.268 1.00 92.81 187 GLY A N 1
ATOM 1427 C CA . GLY A 1 187 ? -4.800 -3.833 -9.222 1.00 92.81 187 GLY A CA 1
ATOM 1428 C C . GLY A 1 187 ? -5.987 -2.955 -9.623 1.00 92.81 187 GLY A C 1
ATOM 1429 O O . GLY A 1 187 ? -6.006 -2.323 -10.683 1.00 92.81 187 GLY A O 1
ATOM 1430 N N . ARG A 1 188 ? -6.955 -2.845 -8.715 1.00 97.12 188 ARG A N 1
ATOM 1431 C CA . ARG A 1 188 ? -8.125 -1.964 -8.761 1.00 97.12 188 ARG A CA 1
ATOM 1432 C C . ARG A 1 188 ? -8.010 -0.918 -7.645 1.00 97.12 188 ARG A C 1
ATOM 1434 O O . ARG A 1 188 ? -8.637 -1.075 -6.606 1.00 97.12 188 ARG A O 1
ATOM 1441 N N . PRO A 1 189 ? -7.263 0.188 -7.833 1.00 97.19 189 PRO A N 1
ATOM 1442 C CA . PRO A 1 189 ? -6.979 1.136 -6.750 1.00 97.19 189 PRO A CA 1
ATOM 1443 C C . PRO A 1 189 ? -8.211 1.688 -6.022 1.00 97.19 189 PRO A C 1
ATOM 1445 O O . PRO A 1 189 ? -8.137 1.927 -4.827 1.00 97.19 189 PRO A O 1
ATOM 1448 N N . TYR A 1 190 ? -9.339 1.839 -6.720 1.00 96.94 190 TYR A N 1
ATOM 1449 C CA . TYR A 1 190 ? -10.613 2.272 -6.134 1.00 96.94 190 TYR A CA 1
ATOM 1450 C C . TYR A 1 190 ? -11.255 1.257 -5.169 1.00 96.94 190 TYR A C 1
ATOM 1452 O O . TYR A 1 190 ? -12.179 1.609 -4.452 1.00 96.94 190 TYR A O 1
ATOM 1460 N N . ARG A 1 191 ? -10.786 0.004 -5.150 1.00 96.19 191 ARG A N 1
ATOM 1461 C CA . ARG A 1 191 ? -11.226 -1.043 -4.211 1.00 96.19 191 ARG A CA 1
ATOM 1462 C C . ARG A 1 191 ? -10.115 -1.546 -3.303 1.00 96.19 191 ARG A C 1
ATOM 1464 O O . ARG A 1 191 ? -10.400 -1.925 -2.178 1.00 96.19 191 ARG A O 1
ATOM 1471 N N . ASP A 1 192 ? -8.879 -1.552 -3.793 1.00 96.44 192 ASP A N 1
ATOM 1472 C CA . ASP A 1 192 ? -7.748 -2.183 -3.106 1.00 96.44 192 ASP A CA 1
ATOM 1473 C C . ASP A 1 192 ? -7.017 -1.224 -2.153 1.00 96.44 192 ASP A C 1
ATOM 1475 O O . ASP A 1 192 ? -6.308 -1.663 -1.252 1.00 96.44 192 ASP A O 1
ATOM 1479 N N . LYS A 1 193 ? -7.107 0.096 -2.376 1.00 96.69 193 LYS A N 1
ATOM 1480 C CA . LYS A 1 193 ? -6.541 1.088 -1.446 1.00 96.69 193 LYS A CA 1
ATOM 1481 C C . LYS A 1 193 ? -7.473 1.269 -0.246 1.00 96.69 193 LYS A C 1
ATOM 1483 O O . LYS A 1 193 ? -8.666 1.020 -0.403 1.00 96.69 193 LYS A O 1
ATOM 1488 N N . PRO A 1 194 ? -6.974 1.736 0.917 1.00 97.69 194 PRO A N 1
ATOM 1489 C CA . PRO A 1 194 ? -7.842 2.107 2.031 1.00 97.69 194 PRO A CA 1
ATOM 1490 C C . PRO A 1 194 ? -8.937 3.060 1.547 1.00 97.69 194 PRO A C 1
ATOM 1492 O O . PRO A 1 194 ? -8.616 4.111 0.979 1.00 97.69 194 PRO A O 1
ATOM 1495 N N . ARG A 1 195 ? -10.209 2.682 1.712 1.00 98.31 195 ARG A N 1
ATOM 1496 C CA . ARG A 1 195 ? -11.347 3.509 1.283 1.00 98.31 195 ARG A CA 1
ATOM 1497 C C . ARG A 1 195 ? -11.842 4.334 2.455 1.00 98.31 195 ARG A C 1
ATOM 1499 O O . ARG A 1 195 ? -12.332 3.792 3.439 1.00 98.31 195 ARG A O 1
ATOM 1506 N N . LEU A 1 196 ? -11.683 5.644 2.354 1.00 98.38 196 LEU A N 1
ATOM 1507 C CA . LEU A 1 196 ? -12.208 6.615 3.296 1.00 98.38 196 LEU A CA 1
ATOM 1508 C C . LEU A 1 196 ? -13.555 7.126 2.792 1.00 98.38 196 LEU A C 1
ATOM 1510 O O . LEU A 1 196 ? -13.658 7.652 1.683 1.00 98.38 196 LEU A O 1
ATOM 1514 N N . PHE A 1 197 ? -14.552 7.010 3.652 1.00 97.94 197 PHE A N 1
ATOM 1515 C CA . PHE A 1 197 ? -15.895 7.517 3.444 1.00 97.94 197 PHE A CA 1
ATOM 1516 C C . PHE A 1 197 ? -16.043 8.861 4.147 1.00 97.94 197 PHE A C 1
ATOM 1518 O O . PHE A 1 197 ? -15.603 9.044 5.287 1.00 97.94 197 PHE A O 1
ATOM 1525 N N . LEU A 1 198 ? -16.660 9.812 3.458 1.00 95.94 198 LEU A N 1
ATOM 1526 C CA . LEU A 1 198 ? -17.020 11.125 3.985 1.00 95.94 198 LEU A CA 1
ATOM 1527 C C . LEU A 1 198 ? -18.342 11.074 4.758 1.00 95.94 198 LEU A C 1
ATOM 1529 O O . LEU A 1 198 ? -18.587 11.923 5.614 1.00 95.94 198 LEU A O 1
ATOM 1533 N N . THR A 1 199 ? -19.180 10.076 4.478 1.00 95.06 199 THR A N 1
ATOM 1534 C CA . THR A 1 199 ? -20.480 9.870 5.121 1.00 95.06 199 THR A CA 1
ATOM 1535 C C . THR A 1 199 ? -20.483 8.635 6.012 1.00 95.06 199 THR A C 1
ATOM 1537 O O . THR A 1 199 ? -19.791 7.647 5.754 1.00 95.06 199 THR A O 1
ATOM 1540 N N . ARG A 1 200 ? -21.286 8.682 7.081 1.00 95.25 200 ARG A N 1
ATOM 1541 C CA . ARG A 1 200 ? -21.464 7.526 7.962 1.00 95.25 200 ARG A CA 1
ATOM 1542 C C . ARG A 1 200 ? -22.257 6.428 7.258 1.00 95.25 200 ARG A C 1
ATOM 1544 O O . ARG A 1 200 ? -21.945 5.253 7.410 1.00 95.25 200 ARG A O 1
ATOM 1551 N N . GLU A 1 201 ? -23.244 6.823 6.464 1.00 96.31 201 GLU A N 1
ATOM 1552 C CA . GLU A 1 201 ? -24.104 5.934 5.693 1.00 96.31 201 GLU A CA 1
ATOM 1553 C C . GLU A 1 201 ? -23.299 5.119 4.675 1.00 96.31 201 GLU A C 1
ATOM 1555 O O . GLU A 1 201 ? -23.491 3.908 4.588 1.00 96.31 201 GLU A O 1
ATOM 1560 N N . GLY A 1 202 ? -22.373 5.758 3.946 1.00 96.31 202 GLY A N 1
ATOM 1561 C CA . GLY A 1 202 ? -21.489 5.069 3.004 1.00 96.31 202 GLY A CA 1
ATOM 1562 C C . GLY A 1 202 ? -20.592 4.051 3.704 1.00 96.31 202 GLY A C 1
ATOM 1563 O O . GLY A 1 202 ? -20.530 2.896 3.296 1.00 96.31 202 GLY A O 1
ATOM 1564 N N . PHE A 1 203 ? -19.982 4.443 4.825 1.00 97.81 203 PHE A N 1
ATOM 1565 C CA . PHE A 1 203 ? -19.186 3.536 5.650 1.00 97.81 203 PHE A CA 1
ATOM 1566 C C . PHE A 1 203 ? -19.990 2.336 6.169 1.00 97.81 203 PHE A C 1
ATOM 1568 O O . PHE A 1 203 ? -19.526 1.201 6.088 1.00 97.81 203 PHE A O 1
ATOM 1575 N N . ASP A 1 204 ? -21.194 2.561 6.701 1.00 96.75 204 ASP A N 1
ATOM 1576 C CA . ASP A 1 204 ? -22.017 1.499 7.289 1.00 96.75 204 ASP A CA 1
ATOM 1577 C C . ASP A 1 204 ? -22.567 0.513 6.244 1.00 96.75 204 ASP A C 1
ATOM 1579 O O . ASP A 1 204 ? -22.882 -0.628 6.598 1.00 96.75 204 ASP A O 1
ATOM 1583 N N . ALA A 1 205 ? -22.663 0.930 4.976 1.00 97.12 205 ALA A N 1
ATOM 1584 C CA . ALA A 1 205 ? -23.093 0.086 3.863 1.00 97.12 205 ALA A CA 1
ATOM 1585 C C . ALA A 1 205 ? -22.034 -0.944 3.431 1.00 97.12 205 ALA A C 1
ATOM 1587 O O . ALA A 1 205 ? -22.372 -1.934 2.780 1.00 97.12 205 ALA A O 1
ATOM 1588 N N . GLU A 1 206 ? -20.769 -0.739 3.795 1.00 97.75 206 GLU A N 1
ATOM 1589 C CA . GLU A 1 206 ? -19.680 -1.631 3.419 1.00 97.75 206 GLU A CA 1
ATOM 1590 C C . GLU A 1 206 ? -19.518 -2.804 4.385 1.00 97.75 206 GLU A C 1
ATOM 1592 O O . GLU A 1 206 ? -19.876 -2.764 5.564 1.00 97.75 206 GLU A O 1
ATOM 1597 N N . VAL A 1 207 ? -18.926 -3.883 3.890 1.00 97.19 207 VAL A N 1
ATOM 1598 C CA . VAL A 1 207 ? -18.578 -5.048 4.714 1.00 97.19 207 VAL A CA 1
ATOM 1599 C C . VAL A 1 207 ? -17.087 -5.119 5.008 1.00 97.19 207 VAL A C 1
ATOM 1601 O O . VAL A 1 207 ? -16.703 -5.725 5.999 1.00 97.19 207 VAL A O 1
ATOM 1604 N N . ASP A 1 208 ? -16.255 -4.500 4.180 1.00 97.56 208 ASP A N 1
ATOM 1605 C CA . ASP A 1 208 ? -14.810 -4.673 4.221 1.00 97.56 208 ASP A CA 1
ATOM 1606 C C . ASP A 1 208 ? -14.088 -3.450 3.639 1.00 97.56 208 ASP A C 1
ATOM 1608 O O . ASP A 1 208 ? -14.677 -2.689 2.866 1.00 97.56 208 ASP A O 1
ATOM 1612 N N . ASN A 1 209 ? -12.818 -3.271 4.010 1.00 97.75 209 ASN A N 1
ATOM 1613 C CA . ASN A 1 209 ? -11.932 -2.194 3.573 1.00 97.75 209 ASN A CA 1
ATOM 1614 C C . ASN A 1 209 ? -12.613 -0.812 3.561 1.00 97.75 209 ASN A C 1
ATOM 1616 O O . ASN A 1 209 ? -12.574 -0.091 2.562 1.00 97.75 209 ASN A O 1
ATOM 1620 N N . ALA A 1 210 ? -13.255 -0.446 4.669 1.00 98.38 210 ALA A N 1
ATOM 1621 C CA . ALA A 1 210 ? -13.904 0.851 4.814 1.00 98.38 210 ALA A CA 1
ATOM 1622 C C . ALA A 1 210 ? -13.404 1.575 6.057 1.00 98.38 210 ALA A C 1
ATOM 1624 O O . ALA A 1 210 ? -13.275 0.983 7.126 1.00 98.38 210 ALA A O 1
ATOM 1625 N N . TYR A 1 211 ? -13.152 2.870 5.911 1.00 98.56 211 TYR A N 1
ATOM 1626 C CA . TYR A 1 211 ? -12.692 3.758 6.964 1.00 98.56 211 TYR A CA 1
ATOM 1627 C C . TYR A 1 211 ? -13.588 4.987 7.033 1.00 98.56 211 TYR A C 1
ATOM 1629 O O . TYR A 1 211 ? -14.007 5.517 6.008 1.00 98.56 211 TYR A O 1
ATOM 1637 N N . TRP A 1 212 ? -13.848 5.478 8.236 1.00 98.25 212 TRP A N 1
ATOM 1638 C CA . TRP A 1 212 ? -14.613 6.704 8.450 1.00 98.25 212 TRP A CA 1
ATOM 1639 C C . TRP A 1 212 ? -14.003 7.499 9.593 1.00 98.25 212 TRP A C 1
ATOM 1641 O O . TRP A 1 212 ? -13.631 6.924 10.613 1.00 98.25 212 TRP A O 1
ATOM 1651 N N . ILE A 1 213 ? -13.865 8.812 9.420 1.00 97.75 213 ILE A N 1
ATOM 1652 C CA . ILE A 1 213 ? -13.226 9.688 10.407 1.00 97.75 213 ILE A CA 1
ATOM 1653 C C . ILE A 1 213 ? -14.243 10.699 10.929 1.00 97.75 213 ILE A C 1
ATOM 1655 O O . ILE A 1 213 ? -14.804 11.483 10.162 1.00 97.75 213 ILE A O 1
ATOM 1659 N N . GLN A 1 214 ? -14.390 10.741 12.253 1.00 94.62 214 GLN A N 1
ATOM 1660 C CA . GLN A 1 214 ? -15.170 11.741 12.973 1.00 94.62 214 GLN A CA 1
ATOM 1661 C C . GLN A 1 214 ? -14.331 12.308 14.119 1.00 94.62 214 GLN A C 1
ATOM 1663 O O . GLN A 1 214 ? -13.965 11.601 15.057 1.00 94.62 214 GLN A O 1
ATOM 1668 N N . GLY A 1 215 ? -14.003 13.602 14.051 1.00 91.81 215 GLY A N 1
ATOM 1669 C CA . GLY A 1 215 ? -13.078 14.213 15.014 1.00 91.81 215 GLY A CA 1
ATOM 1670 C C . GLY A 1 215 ? -11.752 13.439 15.136 1.00 91.81 215 GLY A C 1
ATOM 1671 O O . GLY A 1 215 ? -11.161 13.030 14.139 1.00 91.81 215 GLY A O 1
ATOM 1672 N N . GLU A 1 216 ? -11.294 13.189 16.357 1.00 94.62 216 GLU A N 1
ATOM 1673 C CA . GLU A 1 216 ? -10.065 12.422 16.619 1.00 94.62 216 GLU A CA 1
ATOM 1674 C C . GLU A 1 216 ? -10.296 10.898 16.661 1.00 94.62 216 GLU A C 1
ATOM 1676 O O . GLU A 1 216 ? -9.514 10.163 17.261 1.00 94.62 216 GLU A O 1
ATOM 1681 N N . THR A 1 217 ? -11.390 10.418 16.063 1.00 97.31 217 THR A N 1
ATOM 1682 C CA . THR A 1 217 ? -11.729 8.994 15.979 1.00 97.31 217 THR A CA 1
ATOM 1683 C C . THR A 1 217 ? -11.770 8.541 14.529 1.00 97.31 217 THR A C 1
ATOM 1685 O O . THR A 1 217 ? -12.350 9.206 13.670 1.00 97.31 217 THR A O 1
ATOM 1688 N N . ILE A 1 218 ? -11.178 7.382 14.268 1.00 98.56 218 ILE A N 1
ATOM 1689 C CA . ILE A 1 218 ? -11.294 6.653 13.010 1.00 98.56 218 ILE A CA 1
ATOM 1690 C C . ILE A 1 218 ? -11.971 5.310 13.279 1.00 98.56 218 ILE A C 1
ATOM 1692 O O . ILE A 1 218 ? -11.641 4.624 14.242 1.00 98.56 218 ILE A O 1
ATOM 1696 N N . ALA A 1 219 ? -12.930 4.940 12.444 1.00 98.50 219 ALA A N 1
ATOM 1697 C CA . ALA A 1 219 ? -13.555 3.628 12.428 1.00 98.50 219 ALA A CA 1
ATOM 1698 C C . ALA A 1 219 ? -13.062 2.839 11.212 1.00 98.50 219 ALA A C 1
ATOM 1700 O O . ALA A 1 219 ? -12.754 3.433 10.178 1.00 98.50 219 ALA A O 1
ATOM 1701 N N . ARG A 1 220 ? -12.991 1.515 11.345 1.00 98.50 220 ARG A N 1
ATOM 1702 C CA . ARG A 1 220 ? -12.633 0.564 10.290 1.00 98.50 220 ARG A CA 1
ATOM 1703 C C . ARG A 1 220 ? -13.691 -0.532 10.229 1.00 98.50 220 ARG A C 1
ATOM 1705 O O . ARG A 1 220 ? -14.131 -0.999 11.280 1.00 98.50 220 ARG A O 1
ATOM 1712 N N . ARG A 1 221 ? -14.066 -0.957 9.022 1.00 97.75 221 ARG A N 1
ATOM 1713 C CA . ARG A 1 221 ? -14.814 -2.198 8.781 1.00 97.75 221 ARG A CA 1
ATOM 1714 C C . ARG A 1 221 ? -13.966 -3.175 7.997 1.00 97.75 221 ARG A C 1
ATOM 1716 O O . ARG A 1 221 ? -13.329 -2.786 7.021 1.00 97.75 221 ARG A O 1
ATOM 1723 N N . ASP A 1 222 ? -13.972 -4.410 8.469 1.00 96.12 222 ASP A N 1
ATOM 1724 C CA . ASP A 1 222 ? -13.164 -5.516 7.965 1.00 96.12 222 ASP A CA 1
ATOM 1725 C C . ASP A 1 222 ? -13.940 -6.808 8.226 1.00 96.12 222 ASP A C 1
ATOM 1727 O O . ASP A 1 222 ? -14.386 -7.035 9.354 1.00 96.12 222 ASP A O 1
ATOM 1731 N N . GLU A 1 223 ? -14.168 -7.612 7.189 1.00 93.88 223 GLU A N 1
ATOM 1732 C CA . GLU A 1 223 ? -14.909 -8.885 7.279 1.00 93.88 223 GLU A CA 1
ATOM 1733 C C . GLU A 1 223 ? -16.257 -8.804 8.046 1.00 93.88 223 GLU A C 1
ATOM 1735 O O . GLU A 1 223 ? -16.675 -9.726 8.748 1.00 93.88 223 GLU A O 1
ATOM 1740 N N . GLY A 1 224 ? -16.970 -7.682 7.920 1.00 92.69 224 GLY A N 1
ATOM 1741 C CA . GLY A 1 224 ? -18.265 -7.421 8.558 1.00 92.69 224 GLY A CA 1
ATOM 1742 C C . GLY A 1 224 ? -18.193 -6.952 10.016 1.00 92.69 224 GLY A C 1
ATOM 1743 O O . GLY A 1 224 ? -19.235 -6.643 10.599 1.00 92.69 224 GLY A O 1
ATOM 1744 N N . ALA A 1 225 ? -17.000 -6.863 10.607 1.00 93.88 225 ALA A N 1
ATOM 1745 C CA . ALA A 1 225 ? -16.786 -6.345 11.953 1.00 93.88 225 ALA A CA 1
ATOM 1746 C C . ALA A 1 225 ? -16.345 -4.877 11.924 1.00 93.88 225 ALA A C 1
ATOM 1748 O O . ALA A 1 225 ? -15.579 -4.461 11.056 1.00 93.88 225 ALA A O 1
ATOM 1749 N N . THR A 1 226 ? -16.790 -4.102 12.916 1.00 97.25 226 THR A N 1
ATOM 1750 C CA . THR A 1 226 ? -16.363 -2.710 13.106 1.00 97.25 226 THR A CA 1
ATOM 1751 C C . THR A 1 226 ? -15.409 -2.605 14.289 1.00 97.25 226 THR A C 1
ATOM 1753 O O . THR A 1 226 ? -15.715 -3.082 15.385 1.00 97.25 226 THR A O 1
ATOM 1756 N N . SER A 1 227 ? -14.289 -1.917 14.086 1.00 97.69 227 SER A N 1
ATOM 1757 C CA . SER A 1 227 ? -13.423 -1.420 15.154 1.00 97.69 227 SER A CA 1
ATOM 1758 C C . SER A 1 227 ? -13.266 0.095 15.063 1.00 97.69 227 SER A C 1
ATOM 1760 O O . SER A 1 227 ? -13.512 0.705 14.019 1.00 97.69 227 SER A O 1
ATOM 1762 N N . SER A 1 228 ? -12.883 0.730 16.166 1.00 98.38 228 SER A N 1
ATOM 1763 C CA . SER A 1 228 ? -12.575 2.156 16.204 1.00 98.38 228 SER A CA 1
ATOM 1764 C C . SER A 1 228 ? -11.296 2.427 16.978 1.00 98.38 228 SER A C 1
ATOM 1766 O O . SER A 1 228 ? -10.903 1.677 17.866 1.00 98.38 228 SER A O 1
ATOM 1768 N N . LEU A 1 229 ? -10.629 3.514 16.616 1.00 98.69 229 LEU A N 1
ATOM 1769 C CA . LEU A 1 229 ? -9.464 4.027 17.306 1.00 98.69 229 LEU A CA 1
ATOM 1770 C C . LEU A 1 229 ? -9.678 5.515 17.553 1.00 98.69 229 LEU A C 1
ATOM 1772 O O . LEU A 1 229 ? -9.868 6.279 16.605 1.00 98.69 229 LEU A O 1
ATOM 1776 N N . ALA A 1 230 ? -9.636 5.918 18.815 1.00 98.12 230 ALA A N 1
ATOM 1777 C CA . ALA A 1 230 ? -9.733 7.312 19.223 1.00 98.12 230 ALA A CA 1
ATOM 1778 C C . ALA A 1 230 ? -8.415 7.778 19.839 1.00 98.12 230 ALA A C 1
ATOM 1780 O O . ALA A 1 230 ? -7.794 7.045 20.613 1.00 98.12 230 ALA A O 1
ATOM 1781 N N . ARG A 1 231 ? -7.995 9.003 19.522 1.00 96.62 231 ARG A N 1
ATOM 1782 C CA . ARG A 1 231 ? -6.858 9.639 20.191 1.00 96.62 231 ARG A CA 1
ATOM 1783 C C . ARG A 1 231 ? -7.256 10.071 21.603 1.00 96.62 231 ARG A C 1
ATOM 1785 O O . ARG A 1 231 ? -8.268 10.748 21.775 1.00 96.62 231 ARG A O 1
ATOM 1792 N N . ALA A 1 232 ? -6.463 9.688 22.597 1.00 94.12 232 ALA A N 1
ATOM 1793 C CA . ALA A 1 232 ? -6.657 10.098 23.985 1.00 94.12 232 ALA A CA 1
ATOM 1794 C C . ALA A 1 232 ? -6.005 11.467 24.266 1.00 94.12 232 ALA A C 1
ATOM 1796 O O . ALA A 1 232 ? -5.120 11.915 23.533 1.00 94.12 232 ALA A O 1
ATOM 1797 N N . GLU A 1 233 ? -6.436 12.141 25.338 1.00 90.06 233 GLU A N 1
ATOM 179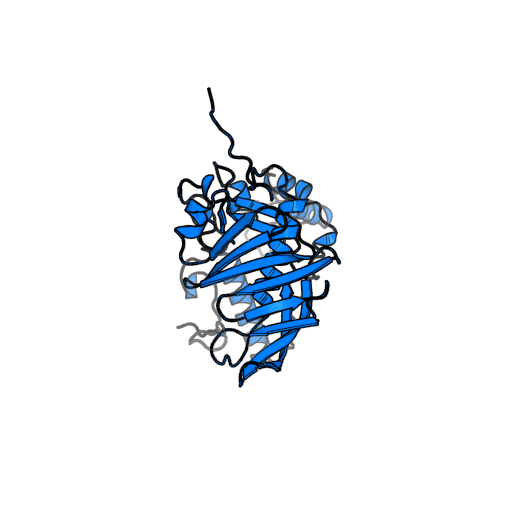8 C CA . GLU A 1 233 ? -5.932 13.475 25.719 1.00 90.06 233 GLU A CA 1
ATOM 1799 C C . GLU A 1 233 ? -4.442 13.474 26.094 1.00 90.06 233 GLU A C 1
ATOM 1801 O O . GLU A 1 233 ? -3.744 14.462 25.874 1.00 90.06 233 GLU A O 1
ATOM 1806 N N . ASP A 1 234 ? -3.941 12.356 26.618 1.00 90.44 234 ASP A N 1
ATOM 1807 C CA . ASP A 1 234 ? -2.536 12.149 26.983 1.00 90.44 234 ASP A CA 1
ATOM 1808 C C . ASP A 1 234 ? -1.632 11.810 25.781 1.00 90.44 234 ASP A C 1
ATOM 1810 O O . ASP A 1 234 ? -0.433 11.579 25.941 1.00 90.44 234 ASP A O 1
ATOM 1814 N N . GLY A 1 235 ? -2.192 11.794 24.566 1.00 91.56 235 GLY A N 1
ATOM 1815 C CA . GLY A 1 235 ? -1.492 11.431 23.337 1.00 91.56 235 GLY A CA 1
ATOM 1816 C C . GLY A 1 235 ? -1.434 9.926 23.060 1.00 91.56 235 GLY A C 1
ATOM 1817 O O . GLY A 1 235 ? -0.847 9.541 22.047 1.00 91.56 235 GLY A O 1
ATOM 1818 N N . GLY A 1 236 ? -2.033 9.094 23.915 1.00 96.38 236 GLY A N 1
ATOM 1819 C CA . GLY A 1 236 ? -2.258 7.675 23.666 1.00 96.38 236 GLY A CA 1
ATOM 1820 C C . GLY A 1 236 ? -3.457 7.405 22.754 1.00 96.38 236 GLY A C 1
ATOM 1821 O O . GLY A 1 236 ? -3.960 8.285 22.045 1.00 96.38 236 GLY A O 1
ATOM 1822 N N . TRP A 1 237 ? -3.936 6.164 22.793 1.00 98.12 237 TRP A N 1
ATOM 1823 C CA . TRP A 1 237 ? -5.029 5.686 21.955 1.00 98.12 237 TRP A CA 1
ATOM 1824 C C . TRP A 1 237 ? -6.002 4.805 22.729 1.00 98.12 237 TRP A C 1
ATOM 1826 O O . TRP A 1 237 ? -5.616 4.063 23.626 1.00 98.12 237 TRP A O 1
ATOM 1836 N N . VAL A 1 238 ? -7.266 4.829 22.324 1.00 98.00 238 VAL A N 1
ATOM 1837 C CA . VAL A 1 238 ? -8.277 3.864 22.758 1.00 98.00 238 VAL A CA 1
ATOM 1838 C C . VAL A 1 238 ? -8.709 3.069 21.537 1.00 98.00 238 VAL A C 1
ATOM 1840 O O . VAL A 1 238 ? -9.321 3.629 20.629 1.00 98.00 238 VAL A O 1
ATOM 1843 N N . TYR A 1 239 ? -8.366 1.781 21.508 1.00 97.44 239 TYR A N 1
ATOM 1844 C CA . TYR A 1 239 ? -8.751 0.854 20.448 1.00 97.44 239 TYR A CA 1
ATOM 1845 C C . TYR A 1 239 ? -9.940 0.014 20.905 1.00 97.44 239 TYR A C 1
ATOM 1847 O O . TYR A 1 239 ? -9.845 -0.705 21.898 1.00 97.44 239 TYR A O 1
ATOM 1855 N N . ASP A 1 240 ? -11.060 0.119 20.203 1.00 96.25 240 ASP A N 1
ATOM 1856 C CA . ASP A 1 240 ? -12.324 -0.515 20.556 1.00 96.25 240 ASP A CA 1
ATOM 1857 C C . ASP A 1 240 ? -12.785 -1.475 19.460 1.00 96.25 240 ASP A C 1
ATOM 1859 O O . ASP A 1 240 ? -12.713 -1.181 18.266 1.00 96.25 240 ASP A O 1
ATOM 1863 N N . THR A 1 241 ? -13.266 -2.637 19.873 1.00 93.88 241 THR A N 1
ATOM 1864 C CA . THR A 1 241 ? -13.763 -3.706 19.008 1.00 93.88 241 THR A CA 1
ATOM 1865 C C . THR A 1 241 ? -14.979 -4.350 19.669 1.00 93.88 241 THR A C 1
ATOM 1867 O O . THR A 1 241 ? -15.236 -4.161 20.856 1.00 93.88 241 THR A O 1
ATOM 1870 N N . ALA A 1 242 ? -15.704 -5.203 18.944 1.00 89.81 242 ALA A N 1
ATOM 1871 C CA . ALA A 1 242 ? -16.810 -5.957 19.539 1.00 89.81 242 ALA A CA 1
ATOM 1872 C C . ALA A 1 242 ? -16.380 -6.864 20.719 1.00 89.81 242 ALA A C 1
ATOM 1874 O O . ALA A 1 242 ? -17.182 -7.142 21.613 1.00 89.81 242 ALA A O 1
ATOM 1875 N N . GLY A 1 243 ? -15.130 -7.348 20.725 1.00 89.50 243 GLY A N 1
ATOM 1876 C CA . GLY A 1 243 ? -14.647 -8.334 21.699 1.00 89.50 243 GLY A CA 1
ATOM 1877 C C . GLY A 1 243 ? -13.766 -7.771 22.813 1.00 89.50 243 GLY A C 1
ATOM 1878 O O . GLY A 1 243 ? -13.600 -8.414 23.851 1.00 89.50 243 GLY A O 1
ATOM 1879 N N . PHE A 1 244 ? -13.177 -6.598 22.618 1.00 91.75 244 PHE A N 1
ATOM 1880 C CA . PHE A 1 244 ? -12.264 -5.999 23.580 1.00 91.75 244 PHE A CA 1
ATOM 1881 C C . PHE A 1 244 ? -12.076 -4.508 23.323 1.00 91.75 244 PHE A C 1
ATOM 1883 O O . PHE A 1 244 ? -12.195 -4.031 22.195 1.00 91.75 244 PHE A O 1
ATOM 1890 N N . ARG A 1 245 ? -11.673 -3.807 24.376 1.00 94.62 245 ARG A N 1
ATOM 1891 C CA . ARG A 1 245 ? -11.205 -2.430 24.344 1.00 94.62 245 ARG A CA 1
ATOM 1892 C C . ARG A 1 245 ? -9.831 -2.350 25.001 1.00 94.62 245 ARG A C 1
ATOM 1894 O O . ARG A 1 245 ? -9.655 -2.866 26.104 1.00 94.62 245 ARG A O 1
ATOM 1901 N N . LEU A 1 246 ? -8.879 -1.702 24.340 1.00 94.44 246 LEU A N 1
ATOM 1902 C CA . LEU A 1 246 ? -7.525 -1.470 24.838 1.00 94.44 246 LEU A CA 1
ATOM 1903 C C . LEU A 1 246 ? -7.269 0.025 24.978 1.00 94.44 246 LEU A C 1
ATOM 1905 O O . LEU A 1 246 ? -7.579 0.796 24.070 1.00 94.44 246 LEU A O 1
ATOM 1909 N N . THR A 1 247 ? -6.642 0.409 26.082 1.00 96.19 247 THR A N 1
ATOM 1910 C CA . THR A 1 247 ? -5.975 1.704 26.207 1.00 96.19 247 THR A CA 1
ATOM 1911 C C . THR A 1 247 ? -4.502 1.487 25.898 1.00 96.19 247 THR A C 1
ATOM 1913 O O . THR A 1 247 ? -3.868 0.579 26.442 1.00 96.19 247 THR A O 1
ATOM 1916 N N . LEU A 1 248 ? -3.974 2.289 24.985 1.00 95.69 248 LEU A N 1
ATOM 1917 C CA . LEU A 1 248 ? -2.621 2.191 24.467 1.00 95.69 248 LEU A CA 1
ATOM 1918 C C . LEU A 1 248 ? -1.881 3.497 24.755 1.00 95.69 248 LEU A C 1
ATOM 1920 O O . LEU A 1 248 ? -2.443 4.580 24.592 1.00 95.69 248 LEU A O 1
ATOM 1924 N N . ALA A 1 249 ? -0.608 3.416 25.121 1.00 95.81 249 ALA A N 1
ATOM 1925 C CA . ALA A 1 249 ? 0.263 4.583 25.118 1.00 95.81 249 ALA A CA 1
ATOM 1926 C C . ALA A 1 249 ? 0.566 5.039 23.676 1.00 95.81 249 ALA A C 1
ATOM 1928 O O . ALA A 1 249 ? 0.225 4.370 22.696 1.00 95.81 249 ALA A O 1
ATOM 1929 N N . ALA A 1 250 ? 1.249 6.177 23.531 1.00 94.00 250 ALA A N 1
ATOM 1930 C CA . ALA A 1 250 ? 1.616 6.733 22.225 1.00 94.00 250 ALA A CA 1
ATOM 1931 C C . ALA A 1 250 ? 2.486 5.786 21.368 1.00 94.00 250 ALA A C 1
ATOM 1933 O O . ALA A 1 250 ? 2.485 5.883 20.143 1.00 94.00 250 ALA A O 1
ATOM 1934 N N . ASP A 1 251 ? 3.220 4.865 22.000 1.00 93.06 251 ASP A N 1
ATOM 1935 C CA . ASP A 1 251 ? 4.044 3.845 21.344 1.00 93.06 251 ASP A CA 1
ATOM 1936 C C . ASP A 1 251 ? 3.311 2.517 21.084 1.00 93.06 251 ASP A C 1
ATOM 1938 O O . ASP A 1 251 ? 3.949 1.544 20.683 1.00 93.06 251 ASP A O 1
ATOM 1942 N N . PHE A 1 252 ? 1.988 2.491 21.280 1.00 94.50 252 PHE A N 1
ATOM 1943 C CA . PHE A 1 252 ? 1.105 1.326 21.162 1.00 94.50 252 PHE A CA 1
ATOM 1944 C C . PHE A 1 252 ? 1.309 0.235 22.224 1.00 94.50 252 PHE A C 1
ATOM 1946 O O . PHE A 1 252 ? 0.724 -0.844 22.108 1.00 94.50 252 PHE A O 1
ATOM 1953 N N . SER A 1 253 ? 2.074 0.495 23.290 1.00 92.31 253 SER A N 1
ATOM 1954 C CA . SER A 1 253 ? 2.088 -0.399 24.451 1.00 92.31 253 SER A CA 1
ATOM 1955 C C . SER A 1 253 ? 0.733 -0.380 25.171 1.00 92.31 253 SER A C 1
ATOM 1957 O O . SER A 1 253 ? 0.129 0.676 25.360 1.00 92.31 253 SER A O 1
ATOM 1959 N N . VAL A 1 254 ? 0.225 -1.555 25.556 1.00 92.50 254 VAL A N 1
ATOM 1960 C CA . VAL A 1 254 ? -1.066 -1.679 26.253 1.00 92.50 254 VAL A CA 1
ATOM 1961 C C . VAL A 1 254 ? -0.906 -1.248 27.708 1.00 92.50 254 VAL A C 1
ATOM 1963 O O . VAL A 1 254 ? -0.096 -1.822 28.436 1.00 92.50 254 VAL A O 1
ATOM 1966 N N . THR A 1 255 ? -1.697 -0.267 28.136 1.00 93.31 255 THR A N 1
ATOM 1967 C CA . THR A 1 255 ? -1.705 0.257 29.512 1.00 93.31 255 THR A CA 1
ATOM 1968 C C . THR A 1 255 ? -2.921 -0.201 30.308 1.00 93.31 255 THR A C 1
ATOM 1970 O O . THR A 1 255 ? -2.825 -0.367 31.522 1.00 93.31 255 THR A O 1
ATOM 1973 N N . ASP A 1 256 ? -4.045 -0.447 29.635 1.00 93.19 256 ASP A N 1
ATOM 1974 C CA . ASP A 1 256 ? -5.264 -0.990 30.231 1.00 93.19 256 ASP A CA 1
ATOM 1975 C C . ASP A 1 256 ? -6.039 -1.831 29.208 1.00 93.19 256 ASP A C 1
ATOM 1977 O O . ASP A 1 256 ? -5.923 -1.630 27.995 1.00 93.19 256 ASP A O 1
ATOM 1981 N N . SER A 1 257 ? -6.833 -2.789 29.688 1.00 92.75 257 SER A N 1
ATOM 1982 C CA . SER A 1 257 ? -7.633 -3.648 28.816 1.00 92.75 257 SER A CA 1
ATOM 1983 C C . SER A 1 257 ? -8.958 -4.042 29.453 1.00 92.75 257 SER A C 1
ATOM 1985 O O . SER A 1 257 ? -9.029 -4.387 30.632 1.00 92.75 257 SER A O 1
ATOM 1987 N N . ARG A 1 258 ? -10.003 -4.077 28.629 1.00 92.31 258 ARG A N 1
ATOM 1988 C CA . ARG A 1 258 ? -11.311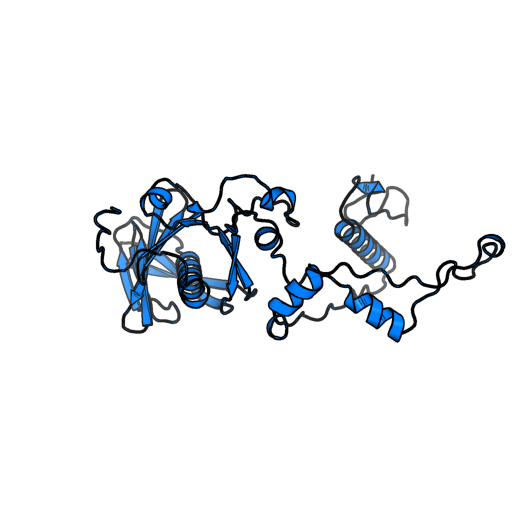 -4.626 28.968 1.00 92.31 258 ARG A CA 1
ATOM 1989 C C . ARG A 1 258 ? -11.721 -5.629 27.905 1.00 92.31 258 ARG A C 1
ATOM 1991 O O . ARG A 1 258 ? -11.849 -5.277 26.738 1.00 92.31 258 ARG A O 1
ATOM 1998 N N . VAL A 1 259 ? -11.979 -6.862 28.313 1.00 90.12 259 VAL A N 1
ATOM 1999 C CA . VAL A 1 259 ? -12.435 -7.932 27.423 1.00 90.12 259 VAL A CA 1
ATOM 2000 C C . VAL A 1 259 ? -13.930 -8.156 27.622 1.00 90.12 259 VAL A C 1
ATOM 2002 O O . VAL A 1 259 ? -14.415 -8.220 28.751 1.00 90.12 259 VAL A O 1
ATOM 2005 N N . THR A 1 260 ? -14.662 -8.268 26.520 1.00 83.00 260 THR A N 1
ATOM 2006 C CA . THR A 1 260 ? -16.108 -8.542 26.495 1.00 83.00 260 THR A CA 1
ATOM 2007 C C . THR A 1 260 ? -16.475 -9.730 25.606 1.00 83.00 260 THR A C 1
ATOM 2009 O O . THR A 1 260 ? -17.611 -10.194 25.660 1.00 83.00 260 THR A O 1
ATOM 2012 N N . GLY A 1 261 ? -15.538 -10.212 24.787 1.00 71.38 261 GLY A N 1
ATOM 2013 C CA . GLY A 1 261 ? -15.739 -11.261 23.793 1.00 71.38 261 GLY A CA 1
ATOM 2014 C C . GLY A 1 261 ? -15.193 -12.632 24.188 1.00 71.38 261 GLY A C 1
ATOM 2015 O O . GLY A 1 261 ? -14.707 -12.853 25.297 1.00 71.38 261 GLY A O 1
ATOM 2016 N N . ALA A 1 262 ? -15.298 -13.563 23.240 1.00 74.50 262 ALA A N 1
ATOM 2017 C CA . ALA A 1 262 ? -14.806 -14.929 23.370 1.00 74.50 262 ALA A CA 1
ATOM 2018 C C . ALA A 1 262 ? -13.269 -15.002 23.347 1.00 74.50 262 ALA A C 1
ATOM 2020 O O . ALA A 1 262 ? -12.585 -14.048 22.972 1.00 74.50 262 ALA A O 1
ATOM 2021 N N . ASN A 1 263 ? -12.734 -16.166 23.726 1.00 77.94 263 ASN A N 1
ATOM 2022 C CA . ASN A 1 263 ? -11.303 -16.440 23.651 1.00 77.94 263 ASN A CA 1
ATOM 2023 C C . ASN A 1 263 ? -10.773 -16.213 22.229 1.00 77.94 263 ASN A C 1
ATOM 2025 O O . ASN A 1 263 ? -11.406 -16.603 21.248 1.00 77.94 263 ASN A O 1
ATOM 2029 N N . HIS A 1 264 ? -9.591 -15.612 22.142 1.00 79.25 264 HIS A N 1
ATOM 2030 C CA . HIS A 1 264 ? -8.920 -15.302 20.886 1.00 79.25 264 HIS A CA 1
ATOM 2031 C C . HIS A 1 264 ? -7.448 -15.664 21.018 1.00 79.25 264 HIS A C 1
ATOM 2033 O O . HIS A 1 264 ? -6.802 -15.277 21.991 1.00 79.25 264 HIS A O 1
ATOM 2039 N N . GLU A 1 265 ? -6.912 -16.411 20.060 1.00 77.38 265 GLU A N 1
ATOM 2040 C CA . GLU A 1 265 ? -5.587 -17.013 20.218 1.00 77.38 265 GLU A CA 1
ATOM 2041 C C . GLU A 1 265 ? -4.457 -15.996 20.012 1.00 77.38 265 GLU A C 1
ATOM 2043 O O . GLU A 1 265 ? -3.538 -15.922 20.827 1.00 77.38 265 GLU A O 1
ATOM 2048 N N . ALA A 1 266 ? -4.563 -15.166 18.969 1.00 84.62 266 ALA A N 1
ATOM 2049 C CA . ALA A 1 266 ? -3.594 -14.118 18.658 1.00 84.62 266 ALA A CA 1
ATOM 2050 C C . ALA A 1 266 ? -4.280 -12.875 18.073 1.00 84.62 266 ALA A C 1
ATOM 2052 O O . ALA A 1 266 ? -4.973 -12.957 17.068 1.00 84.62 266 ALA A O 1
ATOM 2053 N N . ILE A 1 267 ? -4.087 -11.726 18.706 1.00 88.94 267 ILE A N 1
ATOM 2054 C CA . ILE A 1 267 ? -4.609 -10.412 18.344 1.00 88.94 267 ILE A CA 1
ATOM 2055 C C . ILE A 1 267 ? -3.408 -9.559 17.960 1.00 88.94 267 ILE A C 1
ATOM 2057 O O . ILE A 1 267 ? -2.521 -9.317 18.784 1.00 88.94 267 ILE A O 1
ATOM 2061 N N . SER A 1 268 ? -3.410 -9.122 16.705 1.00 92.50 268 SER A N 1
ATOM 2062 C CA . SER A 1 268 ? -2.450 -8.172 16.154 1.00 92.50 268 SER A CA 1
ATOM 2063 C C . SER A 1 268 ? -2.896 -6.737 16.431 1.00 92.50 268 SER A C 1
ATOM 2065 O O . SER A 1 268 ? -4.084 -6.417 16.327 1.00 92.50 268 SER A O 1
ATOM 2067 N N . LEU A 1 269 ? -1.942 -5.855 16.741 1.00 93.81 269 LEU A N 1
ATOM 2068 C CA . LEU A 1 269 ? -2.192 -4.410 16.840 1.00 93.81 269 LEU A CA 1
ATOM 2069 C C . LEU A 1 269 ? -2.009 -3.683 15.501 1.00 93.81 269 LEU A C 1
ATOM 2071 O O . LEU A 1 269 ? -2.246 -2.476 15.425 1.00 93.81 269 LEU A O 1
ATOM 2075 N N . ARG A 1 270 ? -1.637 -4.395 14.430 1.00 95.25 270 ARG A N 1
ATOM 2076 C CA . ARG A 1 270 ? -1.482 -3.824 13.087 1.00 95.25 270 ARG A CA 1
ATOM 2077 C C . ARG A 1 270 ? -2.692 -2.991 12.642 1.00 95.25 270 ARG A C 1
ATOM 2079 O O . ARG A 1 270 ? -2.452 -1.862 12.218 1.00 95.25 270 ARG A O 1
ATOM 2086 N N . PRO A 1 271 ? -3.958 -3.439 12.790 1.00 95.81 271 PRO A N 1
ATOM 2087 C CA . PRO A 1 271 ? -5.103 -2.624 12.381 1.00 95.81 271 PRO A CA 1
ATOM 2088 C C . PRO A 1 271 ? -5.184 -1.285 13.121 1.00 95.81 271 PRO A C 1
ATOM 2090 O O . PRO A 1 271 ? -5.450 -0.257 12.504 1.00 95.81 271 PRO A O 1
ATOM 2093 N N . ALA A 1 272 ? -4.899 -1.271 14.428 1.00 96.75 272 ALA A N 1
ATOM 2094 C CA . ALA A 1 272 ? -4.879 -0.042 15.221 1.00 96.75 272 ALA A CA 1
ATOM 2095 C C . ALA A 1 272 ? -3.779 0.919 14.738 1.00 96.75 272 ALA A C 1
ATOM 2097 O O . ALA A 1 272 ? -3.994 2.124 14.655 1.00 96.75 272 ALA A O 1
ATOM 2098 N N . ILE A 1 273 ? -2.613 0.401 14.356 1.00 96.50 273 ILE A N 1
ATOM 2099 C CA . ILE A 1 273 ? -1.507 1.217 13.835 1.00 96.50 273 ILE A CA 1
ATOM 2100 C C . ILE A 1 273 ? -1.832 1.784 12.459 1.00 96.50 273 ILE A C 1
ATOM 2102 O O . ILE A 1 273 ? -1.623 2.971 12.221 1.00 96.50 273 ILE A O 1
ATOM 2106 N N . GLU A 1 274 ? -2.382 0.968 11.563 1.00 96.75 274 GLU A N 1
ATOM 2107 C CA . GLU A 1 274 ? -2.823 1.417 10.240 1.00 96.75 274 GLU A CA 1
ATOM 2108 C C . GLU A 1 274 ? -3.890 2.513 10.359 1.00 96.75 274 GLU A C 1
ATOM 2110 O O . GLU A 1 274 ? -3.814 3.529 9.669 1.00 96.75 274 GLU A O 1
ATOM 2115 N N . MET A 1 275 ? -4.833 2.357 11.294 1.00 98.25 275 MET A N 1
ATOM 2116 C CA . MET A 1 275 ? -5.838 3.367 11.623 1.00 98.25 275 MET A CA 1
ATOM 2117 C C . MET A 1 275 ? -5.213 4.657 12.168 1.00 98.25 275 MET A C 1
ATOM 2119 O O . MET A 1 275 ? -5.563 5.739 11.699 1.00 98.25 275 MET A O 1
ATOM 2123 N N . ALA A 1 276 ? -4.270 4.568 13.110 1.00 97.62 276 ALA A N 1
ATOM 2124 C CA . ALA A 1 276 ? -3.575 5.730 13.664 1.00 97.62 276 ALA A CA 1
ATOM 2125 C C . ALA A 1 276 ? -2.803 6.505 12.588 1.00 97.62 276 ALA A C 1
ATOM 2127 O O . ALA A 1 276 ? -2.929 7.728 12.487 1.00 97.62 276 ALA A O 1
ATOM 2128 N N . ILE A 1 277 ? -2.046 5.784 11.754 1.00 97.00 277 ILE A N 1
ATOM 2129 C CA . ILE A 1 277 ? -1.279 6.352 10.644 1.00 97.00 277 ILE A CA 1
ATOM 2130 C C . ILE A 1 277 ? -2.222 7.028 9.654 1.00 97.00 277 ILE A C 1
ATOM 2132 O O . ILE A 1 277 ? -1.976 8.171 9.272 1.00 97.00 277 ILE A O 1
ATOM 2136 N N . LEU A 1 278 ? -3.313 6.366 9.259 1.00 97.19 278 LEU A N 1
ATOM 2137 C CA . LEU A 1 278 ? -4.272 6.932 8.316 1.00 97.19 278 LEU A CA 1
ATOM 2138 C C . LEU A 1 278 ? -4.966 8.174 8.889 1.00 97.19 278 LEU A C 1
ATOM 2140 O O . LEU A 1 278 ? -5.044 9.189 8.201 1.00 97.19 278 LEU A O 1
ATOM 2144 N N . LEU A 1 279 ? -5.415 8.130 10.147 1.00 97.06 279 LEU A N 1
ATOM 2145 C CA . LEU A 1 279 ? -6.035 9.269 10.825 1.00 97.06 279 LEU A CA 1
ATOM 2146 C C . LEU A 1 279 ? -5.083 10.468 10.873 1.00 97.06 279 LEU A C 1
ATOM 2148 O O . LEU A 1 279 ? -5.453 11.562 10.444 1.00 97.06 279 LEU A O 1
ATOM 2152 N N . GLN A 1 280 ? -3.849 10.263 11.342 1.00 95.62 280 GLN A N 1
ATOM 2153 C CA . GLN A 1 280 ? -2.841 11.318 11.413 1.00 95.62 280 GLN A CA 1
ATOM 2154 C C . GLN A 1 280 ? -2.521 11.870 10.021 1.00 95.62 280 GLN A C 1
ATOM 2156 O O . GLN A 1 280 ? -2.504 13.083 9.817 1.00 95.62 280 GLN A O 1
ATOM 2161 N N . ALA A 1 281 ? -2.322 10.991 9.040 1.00 95.94 281 ALA A N 1
ATOM 2162 C CA . ALA A 1 281 ? -1.992 11.380 7.682 1.00 95.94 281 ALA A CA 1
ATOM 2163 C C . ALA A 1 281 ? -3.115 12.189 7.027 1.00 95.94 281 ALA A C 1
ATOM 2165 O O . ALA A 1 281 ? -2.850 13.242 6.450 1.00 95.94 281 ALA A O 1
ATOM 2166 N N . VAL A 1 282 ? -4.371 11.758 7.147 1.00 96.31 282 VAL A N 1
ATOM 2167 C CA . VAL A 1 282 ? -5.522 12.502 6.622 1.00 96.31 282 VAL A CA 1
ATOM 2168 C C . VAL A 1 282 ? -5.644 13.859 7.318 1.00 96.31 282 VAL A C 1
ATOM 2170 O O . VAL A 1 282 ? -5.790 14.875 6.641 1.00 96.31 282 VAL A O 1
ATOM 2173 N N . ARG A 1 283 ? -5.499 13.913 8.647 1.00 93.19 283 ARG A N 1
ATOM 2174 C CA . ARG A 1 283 ? -5.557 15.168 9.416 1.00 93.19 283 ARG A CA 1
ATOM 2175 C C . ARG A 1 283 ? -4.459 16.157 9.012 1.00 93.19 283 ARG A C 1
ATOM 2177 O O . ARG A 1 283 ? -4.739 17.348 8.898 1.00 93.19 283 ARG A O 1
ATOM 2184 N N . SER A 1 284 ? -3.239 15.682 8.761 1.00 92.75 284 SER A N 1
ATOM 2185 C CA . SER A 1 284 ? -2.095 16.534 8.409 1.00 92.75 284 SER A CA 1
ATOM 2186 C C . SER A 1 284 ? -2.009 16.899 6.923 1.00 92.75 284 SER A C 1
ATOM 2188 O O . SER A 1 284 ? -1.513 17.973 6.599 1.00 92.75 284 SER A O 1
ATOM 2190 N N . ASN A 1 285 ? -2.471 16.034 6.014 1.00 91.69 285 ASN A N 1
ATOM 2191 C CA . ASN A 1 285 ? -2.288 16.208 4.563 1.00 91.69 285 ASN A CA 1
ATOM 2192 C C . ASN A 1 285 ? -3.576 16.591 3.822 1.00 91.69 285 ASN A C 1
ATOM 2194 O O . ASN A 1 285 ? -3.512 17.132 2.719 1.00 91.69 285 ASN A O 1
ATOM 2198 N N . ALA A 1 286 ? -4.739 16.270 4.388 1.00 92.19 286 ALA A N 1
ATOM 2199 C CA . ALA A 1 286 ? -6.035 16.357 3.724 1.00 92.19 286 ALA A CA 1
ATOM 2200 C C . ALA A 1 286 ? -7.089 17.051 4.605 1.00 92.19 286 ALA A C 1
ATOM 2202 O O . ALA A 1 286 ? -8.266 16.701 4.585 1.00 92.19 286 ALA A O 1
ATOM 2203 N N . SER A 1 287 ? -6.674 18.078 5.356 1.00 88.12 287 SER A N 1
ATOM 2204 C CA . SER A 1 287 ? -7.550 18.886 6.221 1.00 88.12 287 SER A CA 1
ATOM 2205 C C . SER A 1 287 ? -8.666 19.629 5.473 1.00 88.12 287 SER A C 1
ATOM 2207 O O . SER A 1 287 ? -9.613 20.098 6.097 1.00 88.12 287 SER A O 1
ATOM 2209 N N . TYR A 1 288 ? -8.571 19.717 4.143 1.00 90.06 288 TYR A N 1
ATOM 2210 C CA . TYR A 1 288 ? -9.609 20.249 3.259 1.00 90.06 288 TYR A CA 1
ATOM 2211 C C . TYR A 1 288 ? -10.778 19.279 3.026 1.00 90.06 288 TYR A C 1
ATOM 2213 O O . TYR A 1 288 ? -11.790 19.688 2.459 1.00 90.06 288 TYR A O 1
ATOM 2221 N N . LEU A 1 289 ? -10.652 18.001 3.405 1.00 91.56 289 LEU A N 1
ATOM 2222 C CA . LEU A 1 289 ? -11.761 17.055 3.305 1.00 91.56 289 LEU A CA 1
ATOM 2223 C C . LEU A 1 289 ? -12.851 17.418 4.327 1.00 91.56 289 LEU A C 1
ATOM 2225 O O . LEU A 1 289 ? -12.526 17.709 5.482 1.00 91.56 289 LEU A O 1
ATOM 2229 N N . PRO A 1 290 ? -14.140 17.364 3.945 1.00 89.88 290 PRO A N 1
ATOM 2230 C CA . PRO A 1 290 ? -15.256 17.732 4.812 1.00 89.88 290 PRO A CA 1
ATOM 2231 C C . PRO A 1 290 ? -15.585 16.602 5.802 1.00 89.88 290 PRO A C 1
ATOM 2233 O O . PRO A 1 290 ? -16.680 16.048 5.798 1.00 89.88 290 PRO A O 1
ATOM 2236 N N . LEU A 1 291 ? -14.616 16.224 6.634 1.00 86.38 291 LEU A N 1
ATOM 2237 C CA . LEU A 1 291 ? -14.787 15.173 7.635 1.00 86.38 291 LEU A CA 1
ATOM 2238 C C . LEU A 1 291 ? -15.745 15.635 8.734 1.00 86.38 291 LEU A C 1
ATOM 2240 O O . LEU A 1 291 ? -15.709 16.798 9.150 1.00 86.38 291 LEU A O 1
ATOM 2244 N N . SER A 1 292 ? -16.563 14.715 9.247 1.00 75.62 292 SER A N 1
ATOM 2245 C CA . SER A 1 292 ? -17.535 15.034 10.288 1.00 75.62 292 SER A CA 1
ATOM 2246 C C . SER A 1 292 ? -16.835 15.608 11.537 1.00 75.62 292 SER A C 1
ATOM 2248 O O . SER A 1 292 ? -15.889 14.999 12.060 1.00 75.62 292 SER A O 1
ATOM 2250 N N . PRO A 1 293 ? -17.259 16.784 12.040 1.00 71.69 293 PRO A N 1
ATOM 2251 C CA . PRO A 1 293 ? -16.733 17.324 13.287 1.00 71.69 293 PRO A CA 1
ATOM 2252 C C . PRO A 1 293 ? -17.089 16.408 14.468 1.00 71.69 293 PRO A C 1
ATOM 2254 O O . PRO A 1 293 ? -18.076 15.678 14.432 1.00 71.69 293 PRO A O 1
ATOM 2257 N N . SER A 1 294 ? -16.298 16.470 15.544 1.00 59.97 294 SER A N 1
ATOM 2258 C CA . SER A 1 294 ? -16.538 15.712 16.787 1.00 59.97 294 SER A CA 1
ATOM 2259 C C . SER A 1 294 ? -17.847 16.080 17.493 1.00 59.97 294 SER A C 1
ATOM 2261 O O . SER A 1 294 ? -18.344 15.312 18.308 1.00 59.97 294 SER A O 1
ATOM 2263 N N . SER A 1 295 ? -18.406 17.252 17.185 1.00 51.72 295 SER A N 1
ATOM 2264 C CA . SER A 1 295 ? -19.744 17.653 17.607 1.00 51.72 295 SER A CA 1
ATOM 2265 C C . SER A 1 295 ? -20.644 17.667 16.382 1.00 51.72 295 SER A C 1
ATOM 2267 O O . SER A 1 295 ? -20.434 18.463 15.469 1.00 51.72 295 SER A O 1
ATOM 2269 N N . GLU A 1 296 ? -21.644 16.791 16.344 1.00 42.66 296 GLU A N 1
ATOM 2270 C CA . GLU A 1 296 ? -22.752 16.925 15.405 1.00 42.66 296 GLU A CA 1
ATOM 2271 C C . GLU A 1 296 ? -23.427 18.283 15.634 1.00 42.66 296 GLU A C 1
ATOM 2273 O O . GLU A 1 296 ? -24.295 18.447 16.488 1.00 42.66 296 GLU A O 1
ATOM 2278 N N . ARG A 1 297 ? -23.045 19.291 14.854 1.00 36.66 297 ARG A N 1
ATOM 2279 C CA . ARG A 1 297 ? -24.014 20.287 14.424 1.00 36.66 297 ARG A CA 1
ATOM 2280 C C . ARG A 1 297 ? -24.527 19.805 13.084 1.00 36.66 297 ARG A C 1
ATOM 2282 O O . ARG A 1 297 ? -23.834 19.930 12.079 1.00 36.66 297 ARG A O 1
ATOM 2289 N N . ARG A 1 298 ? -25.736 19.229 13.110 1.00 38.53 298 ARG A N 1
ATOM 2290 C CA . ARG A 1 298 ? -26.628 19.173 11.948 1.00 38.53 298 ARG A CA 1
ATOM 2291 C C . ARG A 1 298 ? -26.459 20.482 11.186 1.00 38.53 298 ARG A C 1
ATOM 2293 O O . ARG A 1 298 ? -26.716 21.550 11.740 1.00 38.53 298 ARG A O 1
ATOM 2300 N N . ILE A 1 299 ? -25.994 20.397 9.947 1.00 37.00 299 ILE A N 1
ATOM 2301 C CA . ILE A 1 299 ? -26.187 21.485 8.998 1.00 37.00 299 ILE A CA 1
ATOM 2302 C C . ILE A 1 299 ? -27.682 21.434 8.685 1.00 37.00 299 ILE A C 1
ATOM 2304 O O . ILE A 1 299 ? -28.125 20.677 7.824 1.00 37.00 299 ILE A O 1
ATOM 2308 N N . ASP A 1 300 ? -28.473 22.137 9.492 1.00 37.41 300 ASP A N 1
ATOM 2309 C CA . ASP A 1 300 ? -29.858 22.416 9.158 1.00 37.41 300 ASP A CA 1
ATOM 2310 C C . ASP A 1 300 ? -29.856 23.332 7.924 1.00 37.41 300 ASP A C 1
ATOM 2312 O O . ASP A 1 300 ? -29.236 24.393 7.929 1.00 37.41 300 ASP A O 1
ATOM 2316 N N . SER A 1 301 ? -30.545 22.857 6.882 1.00 35.00 301 SER A N 1
ATOM 2317 C CA . SER A 1 301 ? -31.010 23.565 5.680 1.00 35.00 301 SER A CA 1
ATOM 2318 C C . SER A 1 301 ? -29.975 24.317 4.833 1.00 35.00 301 SER A C 1
ATOM 2320 O O . SER A 1 301 ? -29.500 25.390 5.192 1.00 35.00 301 SER A O 1
ATOM 2322 N N . TRP A 1 302 ? -29.759 23.809 3.619 1.00 37.03 302 TRP A N 1
ATOM 2323 C CA . TRP A 1 302 ? -29.444 24.658 2.473 1.00 37.03 302 TRP A CA 1
ATOM 2324 C C . TRP A 1 302 ? -30.764 25.247 1.952 1.00 37.03 302 TRP A C 1
ATOM 2326 O O . TRP A 1 302 ? -31.510 24.550 1.263 1.00 37.03 302 TRP A O 1
ATOM 2336 N N . GLU A 1 303 ? -31.069 26.486 2.343 1.00 31.47 303 GLU A N 1
ATOM 2337 C CA . GLU A 1 303 ? -31.860 27.411 1.513 1.00 31.47 303 GLU A CA 1
ATOM 2338 C C . GLU A 1 303 ? -30.920 28.192 0.587 1.00 31.47 303 GLU A C 1
ATOM 2340 O O . GLU A 1 303 ? -29.818 28.574 1.051 1.00 31.47 303 GLU A O 1
#

Radius of gyration: 26.28 Å; chains: 1; bounding box: 64×56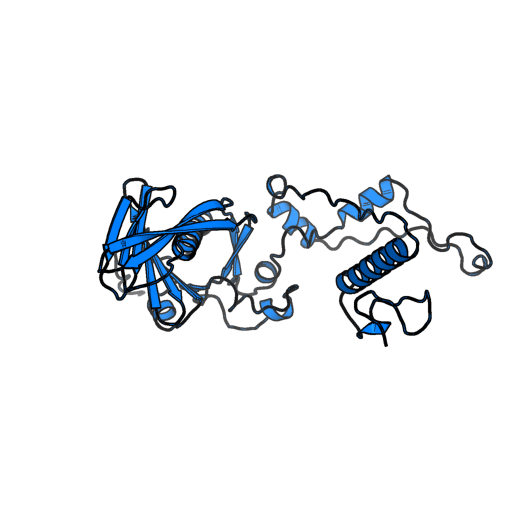×77 Å

Sequence (303 aa):
DVLPTGQTDLARVYAGGDITRGPAIIIAACADGRRAAATICEQLNVTFSPPQLPELQLEVLDWGDLKASRAQQVAQYQPAFLAADRRTGFDLVEATFTRDEAALEAERCLQCQLLCDKCVDVCPNRANIGLRIEPFDRELSLFGIADGHLSPRGTERVTIQQSRQIVHIDELCNECGNCATFCVHQGRPYRDKPRLFLTREGFDAEVDNAYWIQGETIARRDEGATSSLARAEDGGWVYDTAGFRLTLAADFSVTDSRVTGANHEAISLRPAIEMAILLQAVRSNASYLPLSPSSERRIDSWE

Foldseek 3Di:
DADPLQDDPDPPDGDFACVPPHHDDPVRRVVRVLSVVCVSCVVVVHDDDDDDDPDDPLVPDDPVVLVVLVVDDDDADQFDADDPVPPPDDPDRGDDDDPVSVVVRCSNDSPCVSDPCLLCVQPPLSQKDKWFFDWDWDKAFKWWDDPQDIDTDGIDIDTDGRRIAIEGEQVSDPPPQRSCVRPPVNDRCNPPGQYEYQDPVVQLPDQDSYWADEAQKIWGHHNNWIWMWGQDPQRWIWIGTPFKIFTAGNSRHTPDIGGDHDIGNIDDCNVVVVRNRVSVRCVVPVVVRNHHYNDDPPPPDDD

Secondary structure (DSSP, 8-state):
-B-TTSBBSSTT-B--SHHHHSS--HHHHHHHHHHHHHHHHHHTT------------GGG--HHHHHHHHHS-PPPP-PPBPPGGGTTSSS-SBPPPPHHHHHHHHTT---TTT---HHHHS-TT--EEEEE---EEEEEEEEEEETTEEEEEEEEEEEE--SEEEEEEGGG-----HHHHT-TTS--HHHHS-EEESSHHHHHH-SSSEEEEETTEEEEEETTEEEEEEE-TTS-EEEEESSEEEEE-TT--EEEEEE-S--EEEE-SHHHHHHHHHHHHHHHH-TTS-PBPSS--------

pLDDT: mean 88.73, std 11.87, range [31.47, 98.69]